Protein AF-K5WYI4-F1 (afdb_monomer_lite)

Radius of gyration: 34.01 Å; chains: 1; bounding box: 54×87×88 Å

Sequence (185 aa):
MKYIPSLDSGQKYSYLASRQGTRKPILPVHTPEERTLFHFFLHHEPLFTPCAGEPNWRAAVKVWNSKADREEFVYYKLVEHLKVYYTKWKGLSQIHDALSISADTRKPLVSIIHDPRRSINAPPVPSIPMRELVVTEGILPAESSIPLPPQNRLQELAKQQPKNSLENRERVANVDIVVALDGRR

Structure (mmCIF, N/CA/C/O backbone):
data_AF-K5WYI4-F1
#
_entry.id   AF-K5WYI4-F1
#
loop_
_atom_site.group_PDB
_atom_site.id
_atom_site.type_symbol
_atom_site.label_atom_id
_atom_site.label_alt_id
_atom_site.label_comp_id
_atom_site.label_asym_id
_atom_site.label_entity_id
_atom_site.label_seq_id
_atom_site.pdbx_PDB_ins_code
_atom_site.Cartn_x
_atom_site.Cartn_y
_atom_site.Cartn_z
_atom_site.occupancy
_atom_site.B_iso_or_equiv
_atom_site.auth_seq_id
_atom_site.auth_comp_id
_atom_site.auth_asym_id
_atom_site.auth_atom_id
_atom_site.pdbx_PDB_model_num
ATOM 1 N N . MET A 1 1 ? -13.937 -0.741 17.863 1.00 64.94 1 MET A N 1
ATOM 2 C CA . MET A 1 1 ? -13.854 0.002 19.141 1.00 64.94 1 MET A CA 1
ATOM 3 C C . MET A 1 1 ? -14.299 1.439 18.913 1.00 64.94 1 MET A C 1
ATOM 5 O O . MET A 1 1 ? -14.038 1.952 17.828 1.00 64.94 1 MET A O 1
ATOM 9 N N . LYS A 1 2 ? -14.988 2.054 19.882 1.00 83.25 2 LYS A N 1
ATOM 10 C CA . LYS A 1 2 ? -15.502 3.431 19.782 1.00 83.25 2 LYS A CA 1
ATOM 11 C C . LYS A 1 2 ? -14.434 4.447 20.196 1.00 83.25 2 LYS A C 1
ATOM 13 O O . LYS A 1 2 ? -13.589 4.112 21.017 1.00 83.25 2 LYS A O 1
ATOM 18 N N . TYR A 1 3 ? -14.500 5.650 19.631 1.00 86.44 3 TYR A N 1
ATOM 19 C CA . TYR A 1 3 ? -13.663 6.784 20.033 1.00 86.44 3 TYR A CA 1
ATOM 20 C C . TYR A 1 3 ? -14.030 7.259 21.445 1.00 86.44 3 TYR A C 1
ATOM 22 O O . TYR A 1 3 ? -15.208 7.496 21.726 1.00 86.44 3 TYR A O 1
ATOM 30 N N . ILE A 1 4 ? -13.036 7.421 22.316 1.00 88.44 4 ILE A N 1
ATOM 31 C CA . ILE A 1 4 ? -13.197 7.942 23.676 1.00 88.44 4 ILE A CA 1
ATOM 32 C C . ILE A 1 4 ? -12.407 9.255 23.782 1.00 88.44 4 ILE A C 1
ATOM 34 O O . ILE A 1 4 ? -11.180 9.214 23.861 1.00 88.44 4 ILE A O 1
ATOM 38 N N . PRO A 1 5 ? -13.065 10.431 23.835 1.00 84.44 5 PRO A N 1
ATOM 39 C CA . PRO A 1 5 ? -12.379 11.726 23.803 1.00 84.44 5 PRO A CA 1
ATOM 40 C C . PRO A 1 5 ? -11.290 11.919 24.869 1.00 84.44 5 PRO A C 1
ATOM 42 O O . PRO A 1 5 ? -10.290 12.579 24.602 1.00 84.44 5 PRO A O 1
ATOM 45 N N . SER A 1 6 ? -11.456 11.339 26.061 1.00 85.19 6 SER A N 1
ATOM 46 C CA . SER A 1 6 ? -10.486 11.458 27.157 1.00 85.19 6 SER A CA 1
ATOM 47 C C . SER A 1 6 ? -9.193 10.670 26.932 1.00 85.19 6 SER A C 1
ATOM 49 O O . SER A 1 6 ? -8.165 11.045 27.482 1.00 85.19 6 SER A O 1
ATOM 51 N N . LEU A 1 7 ? -9.233 9.601 26.133 1.00 83.69 7 LEU A N 1
ATOM 52 C CA . LEU A 1 7 ? -8.083 8.731 25.867 1.00 83.69 7 LEU A CA 1
ATOM 53 C C . LEU A 1 7 ? -7.497 8.965 24.469 1.00 83.69 7 LEU A C 1
ATOM 55 O O . LEU A 1 7 ? -6.289 8.881 24.277 1.00 83.69 7 LEU A O 1
ATOM 59 N N . ASP A 1 8 ? -8.353 9.292 23.502 1.00 84.62 8 ASP A N 1
ATOM 60 C CA . ASP A 1 8 ? -8.022 9.266 22.078 1.00 84.62 8 ASP A CA 1
ATOM 61 C C . ASP A 1 8 ? -7.807 10.668 21.468 1.00 84.62 8 ASP A C 1
ATOM 63 O O . ASP A 1 8 ? -7.484 10.780 20.284 1.00 84.62 8 ASP A O 1
ATOM 67 N N . SER A 1 9 ? -7.980 11.756 22.231 1.00 80.69 9 SER A N 1
ATOM 68 C CA . SER A 1 9 ? -7.854 13.136 21.716 1.00 80.69 9 SER A CA 1
ATOM 69 C C . SER A 1 9 ? -6.428 13.539 21.344 1.00 80.69 9 SER A C 1
ATOM 71 O O . SER A 1 9 ? -6.251 14.320 20.407 1.00 80.69 9 SER A O 1
ATOM 73 N N . GLY A 1 10 ? -5.425 12.978 22.024 1.00 83.75 10 GLY A N 1
ATOM 74 C CA . GLY A 1 10 ? -4.006 13.234 21.757 1.00 83.75 10 GLY A CA 1
ATOM 75 C C . GLY A 1 10 ? -3.450 12.509 20.529 1.00 83.75 10 GLY A C 1
ATOM 76 O O . GLY A 1 10 ? -2.330 12.793 20.109 1.00 83.75 10 GLY A O 1
ATOM 77 N N . GLN A 1 11 ? -4.202 11.578 19.931 1.00 86.62 11 GLN A N 1
ATOM 78 C CA . GLN A 1 11 ? -3.702 10.804 18.798 1.00 86.62 11 GLN A CA 1
ATOM 79 C C . GLN A 1 11 ? -3.650 11.639 17.511 1.00 86.62 11 GLN A C 1
ATOM 81 O O . GLN A 1 11 ? -4.487 12.512 17.249 1.00 86.62 11 GLN A O 1
ATOM 86 N N . LYS A 1 12 ? -2.712 11.291 16.628 1.00 88.19 12 LYS A N 1
ATOM 87 C CA . LYS A 1 12 ? -2.641 11.874 15.288 1.00 88.19 12 LYS A CA 1
ATOM 88 C C . LYS A 1 12 ? -3.925 11.561 14.508 1.00 88.19 12 LYS A C 1
ATOM 90 O O . LYS A 1 12 ? -4.336 10.407 14.402 1.00 88.19 12 LYS A O 1
ATOM 95 N N . TYR A 1 13 ? -4.539 12.608 13.956 1.00 91.88 13 TYR A N 1
ATOM 96 C CA . TYR A 1 13 ? -5.847 12.576 13.287 1.00 91.88 13 TYR A CA 1
ATOM 97 C C . TYR A 1 13 ? -7.047 12.229 14.197 1.00 91.88 13 TYR A C 1
ATOM 99 O O . TYR A 1 13 ? -8.041 11.674 13.720 1.00 91.88 13 TYR A O 1
ATOM 107 N N . SER A 1 14 ? -7.004 12.608 15.480 1.00 91.88 14 SER A N 1
ATOM 108 C CA . SER A 1 14 ? -8.125 12.458 16.428 1.00 91.88 14 SER A CA 1
ATOM 109 C C . SER A 1 14 ? -9.453 13.023 15.908 1.00 91.88 14 SER A C 1
ATOM 111 O O . SER A 1 14 ? -10.506 12.424 16.120 1.00 91.88 14 SER A O 1
ATOM 113 N N . TYR A 1 15 ? -9.416 14.120 15.142 1.00 92.75 15 TYR A N 1
ATOM 114 C CA . TYR A 1 15 ? -10.600 14.677 14.480 1.00 92.75 15 TYR A CA 1
ATOM 115 C C . TYR A 1 15 ? -11.298 13.664 13.557 1.00 92.75 15 TYR A C 1
ATOM 117 O O . TYR A 1 15 ? -12.518 13.507 13.618 1.00 92.75 15 TYR A O 1
ATOM 125 N N . LEU A 1 16 ? -10.534 12.952 12.720 1.00 94.38 16 LEU A N 1
ATOM 126 C CA . LEU A 1 16 ? -11.089 11.955 11.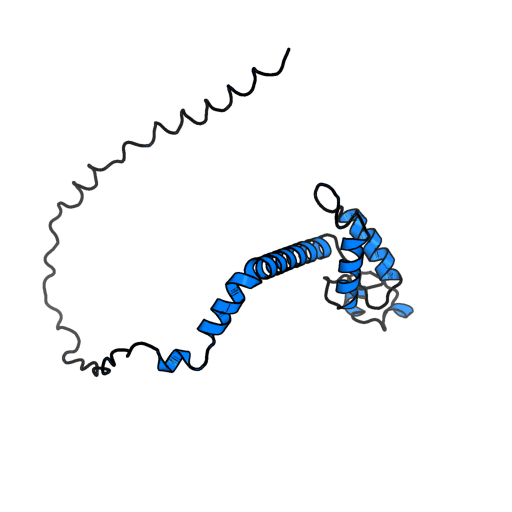800 1.00 94.38 16 LEU A CA 1
ATOM 127 C C . LEU A 1 16 ? -11.637 10.751 12.565 1.00 94.38 16 LEU A C 1
ATOM 129 O O . LEU A 1 16 ? -12.747 10.312 12.279 1.00 94.38 16 LEU A O 1
ATOM 133 N N . ALA A 1 17 ? -10.900 10.276 13.571 1.00 93.88 17 ALA A N 1
ATOM 134 C CA . ALA A 1 17 ? -11.321 9.175 14.434 1.00 93.88 17 ALA A CA 1
ATOM 135 C C . ALA A 1 17 ? -12.653 9.486 15.145 1.00 93.88 17 ALA A C 1
ATOM 137 O O . ALA A 1 17 ? -13.588 8.686 15.109 1.00 93.88 17 ALA A O 1
ATOM 138 N N . SER A 1 18 ? -12.775 10.701 15.691 1.00 93.38 18 SER A N 1
ATOM 139 C CA . SER A 1 18 ? -13.997 11.208 16.321 1.00 93.38 18 SER A CA 1
ATOM 140 C C . SER A 1 18 ? -15.178 11.240 15.347 1.00 93.38 18 SER A C 1
ATOM 142 O O . SER A 1 18 ? -16.247 10.711 15.649 1.00 93.38 18 SER A O 1
ATOM 144 N N . ARG A 1 19 ? -14.979 11.779 14.135 1.00 94.44 19 ARG A N 1
ATOM 145 C CA . ARG A 1 19 ? -16.020 11.827 13.092 1.00 94.44 19 ARG A CA 1
ATOM 146 C C . ARG A 1 19 ? -16.447 10.444 12.605 1.00 94.44 19 ARG A C 1
ATOM 148 O O . ARG A 1 19 ? -17.615 10.252 12.287 1.00 94.44 19 ARG A O 1
ATOM 155 N N . GLN A 1 20 ? -15.517 9.498 12.546 1.00 93.12 20 GLN A N 1
ATOM 156 C CA . GLN A 1 20 ? -15.769 8.118 12.130 1.00 93.12 20 GLN A CA 1
ATOM 157 C C . GLN A 1 20 ? -16.330 7.252 13.269 1.00 93.12 20 GLN A C 1
ATOM 159 O O . GLN A 1 20 ? -16.796 6.140 13.025 1.00 93.12 20 GLN A O 1
ATOM 164 N N . GLY A 1 21 ? -16.292 7.740 14.512 1.00 92.12 21 GLY A N 1
ATOM 165 C CA . GLY A 1 21 ? -16.714 6.987 15.691 1.00 92.12 21 GLY A CA 1
ATOM 166 C C . GLY A 1 21 ? -15.804 5.799 16.011 1.00 92.12 21 GLY A C 1
ATOM 167 O O . GLY A 1 21 ? -16.231 4.864 16.692 1.00 92.12 21 GLY A O 1
ATOM 168 N N . THR A 1 22 ? -14.558 5.809 15.536 1.00 93.06 22 THR A N 1
ATOM 169 C CA . THR A 1 22 ? -13.584 4.729 15.720 1.00 93.06 22 THR A CA 1
ATOM 170 C C . THR A 1 22 ? -12.448 5.164 16.635 1.00 93.06 22 THR A C 1
ATOM 172 O O . THR A 1 22 ? -12.043 6.318 16.619 1.00 93.06 22 THR A O 1
ATOM 175 N N . ARG A 1 23 ? -11.899 4.228 17.422 1.00 91.12 23 ARG A N 1
ATOM 176 C CA . ARG A 1 23 ? -10.755 4.502 18.314 1.00 91.12 23 ARG A CA 1
ATOM 177 C C . ARG A 1 23 ? -9.580 5.133 17.561 1.00 91.12 23 ARG A C 1
ATOM 179 O O . ARG A 1 23 ? -9.096 6.172 17.976 1.00 91.12 23 ARG A O 1
ATOM 186 N N . LYS A 1 24 ? -9.174 4.536 16.436 1.00 93.56 24 LYS A N 1
ATOM 187 C CA . LYS A 1 24 ? -8.188 5.083 15.493 1.00 93.56 24 LYS A CA 1
ATOM 188 C C . LYS A 1 24 ? -8.863 5.523 14.197 1.00 93.56 24 LYS A C 1
ATOM 190 O O . LYS A 1 24 ? -9.897 4.950 13.841 1.00 93.56 24 LYS A O 1
ATOM 195 N N . PRO A 1 25 ? -8.301 6.494 13.463 1.00 94.69 25 PRO A N 1
ATOM 196 C CA . PRO A 1 25 ? -8.846 6.895 12.175 1.00 94.69 25 PRO A CA 1
ATOM 197 C C . PRO A 1 25 ? -8.718 5.754 11.152 1.00 94.69 25 PRO A C 1
ATOM 199 O O . PRO A 1 25 ? -7.777 4.957 11.176 1.00 94.69 25 PRO A O 1
ATOM 202 N N . ILE A 1 26 ? -9.669 5.695 10.228 1.00 95.50 26 ILE A N 1
ATOM 203 C CA . ILE A 1 26 ? -9.652 4.821 9.060 1.00 95.50 26 ILE A CA 1
ATOM 204 C C . ILE A 1 26 ? -9.024 5.604 7.910 1.00 95.50 26 ILE A C 1
ATOM 206 O O . ILE A 1 26 ? -9.600 6.586 7.439 1.00 95.50 26 ILE A O 1
ATOM 210 N N . LEU A 1 27 ? -7.852 5.169 7.451 1.00 94.94 27 LEU A N 1
ATOM 211 C CA . LEU A 1 27 ? -7.062 5.863 6.427 1.00 94.94 27 LEU A CA 1
ATOM 212 C C . LEU A 1 27 ? -6.548 4.873 5.375 1.00 94.94 27 LEU A C 1
ATOM 214 O O . LEU A 1 27 ? -6.358 3.702 5.701 1.00 94.94 27 LEU A O 1
ATOM 218 N N . PRO A 1 28 ? -6.276 5.289 4.128 1.00 95.25 28 PRO A N 1
ATOM 219 C CA . PRO A 1 28 ? -5.520 4.473 3.174 1.00 95.25 28 PRO A CA 1
ATOM 220 C C . PRO A 1 28 ? -4.118 4.116 3.702 1.00 95.25 28 PRO A C 1
ATOM 222 O O . PRO A 1 28 ? -3.650 4.700 4.682 1.00 95.25 28 PRO A O 1
ATOM 225 N N . VAL A 1 29 ? -3.439 3.137 3.098 1.00 92.06 29 VAL A N 1
ATOM 226 C CA . VAL A 1 29 ? -2.039 2.811 3.448 1.00 92.06 29 VAL A CA 1
ATOM 227 C C . VAL A 1 29 ? -1.151 3.996 3.071 1.00 92.06 29 VAL A C 1
ATOM 229 O O . VAL A 1 29 ? -1.024 4.322 1.889 1.00 92.06 29 VAL A O 1
ATOM 232 N N . HIS A 1 30 ? -0.562 4.664 4.061 1.00 90.25 30 HIS A N 1
ATOM 233 C CA . HIS A 1 30 ? 0.175 5.911 3.836 1.00 90.25 30 HIS A CA 1
ATOM 234 C C . HIS A 1 30 ? 1.445 6.052 4.675 1.00 90.25 30 HIS A C 1
ATOM 236 O O . HIS A 1 30 ? 2.353 6.757 4.230 1.00 90.25 30 HIS A O 1
ATOM 242 N N . THR A 1 31 ? 1.553 5.376 5.821 1.00 94.00 31 THR A N 1
ATOM 243 C CA . THR A 1 31 ? 2.756 5.438 6.667 1.00 94.00 31 THR A CA 1
ATOM 244 C C . THR A 1 31 ? 3.789 4.384 6.258 1.00 94.00 31 THR A C 1
ATOM 246 O O . THR A 1 31 ? 3.422 3.362 5.670 1.00 94.00 31 THR A O 1
ATOM 249 N N . PRO A 1 32 ? 5.093 4.611 6.500 1.00 94.12 32 PRO A N 1
ATOM 250 C CA . PRO A 1 32 ? 6.115 3.608 6.211 1.00 94.12 32 PRO A CA 1
ATOM 251 C C . PRO A 1 32 ? 5.927 2.332 7.043 1.00 94.12 32 PRO A C 1
ATOM 253 O O . PRO A 1 32 ? 6.119 1.242 6.511 1.00 94.12 32 PRO A O 1
ATOM 256 N N . GLU A 1 33 ? 5.466 2.439 8.288 1.00 94.56 33 GLU A N 1
ATOM 257 C CA . GLU A 1 33 ? 5.184 1.299 9.167 1.00 94.56 33 GLU A CA 1
ATOM 258 C C . GLU A 1 33 ? 4.077 0.416 8.585 1.00 94.56 33 GLU A C 1
ATOM 260 O O . GLU A 1 33 ? 4.213 -0.804 8.534 1.00 94.56 33 GLU A O 1
ATOM 265 N N . GLU A 1 34 ? 3.017 1.024 8.046 1.00 96.06 34 GLU A N 1
ATOM 266 C CA . GLU A 1 34 ? 1.948 0.294 7.363 1.00 96.06 34 GLU A CA 1
ATOM 267 C C . GLU A 1 34 ? 2.447 -0.414 6.104 1.00 96.06 34 GLU A C 1
ATOM 269 O O . GLU A 1 34 ? 2.024 -1.533 5.823 1.00 96.06 34 GLU A O 1
ATOM 274 N N . ARG A 1 35 ? 3.350 0.208 5.335 1.00 94.88 35 ARG A N 1
ATOM 275 C CA . ARG A 1 35 ? 3.940 -0.441 4.154 1.00 94.88 35 ARG A CA 1
ATOM 276 C C . ARG A 1 35 ? 4.742 -1.666 4.573 1.00 94.88 35 ARG A C 1
ATOM 278 O O . ARG A 1 35 ? 4.550 -2.733 3.997 1.00 94.88 35 ARG A O 1
ATOM 285 N N . THR A 1 36 ? 5.578 -1.539 5.600 1.00 94.81 36 THR A N 1
ATOM 286 C CA . THR A 1 36 ? 6.354 -2.656 6.154 1.00 94.81 36 THR A CA 1
ATOM 287 C C . THR A 1 36 ? 5.444 -3.773 6.660 1.00 94.81 36 THR A C 1
ATOM 289 O O . THR A 1 36 ? 5.672 -4.936 6.335 1.00 94.81 36 THR A O 1
ATOM 292 N N . LEU A 1 37 ? 4.370 -3.436 7.379 1.00 94.81 37 LEU A N 1
ATOM 293 C CA . LEU A 1 37 ? 3.382 -4.409 7.845 1.00 94.81 37 LEU A CA 1
ATOM 294 C C . LEU A 1 37 ? 2.671 -5.106 6.676 1.00 94.81 37 LEU A C 1
ATOM 296 O O . LEU A 1 37 ? 2.464 -6.317 6.706 1.00 94.81 37 LEU A O 1
ATOM 300 N N . PHE A 1 38 ? 2.328 -4.366 5.623 1.00 94.69 38 PHE A N 1
ATOM 301 C CA . PHE A 1 38 ? 1.731 -4.939 4.421 1.00 94.69 38 PHE A CA 1
ATOM 302 C C . PHE A 1 38 ? 2.676 -5.926 3.731 1.00 94.69 38 PHE A C 1
ATOM 304 O O . PHE A 1 38 ? 2.261 -7.032 3.394 1.00 94.69 38 PHE A O 1
ATOM 311 N N . HIS A 1 39 ? 3.953 -5.567 3.577 1.00 93.19 39 HIS A N 1
ATOM 312 C CA . HIS A 1 39 ? 4.972 -6.479 3.055 1.00 93.19 39 HIS A CA 1
ATOM 313 C C . HIS A 1 39 ? 5.123 -7.722 3.933 1.00 93.19 39 HIS A C 1
ATOM 315 O O . HIS A 1 39 ? 5.145 -8.836 3.415 1.00 93.19 39 HIS A O 1
ATOM 321 N N . PHE A 1 40 ? 5.156 -7.553 5.255 1.00 93.69 40 PHE A N 1
ATOM 322 C CA . PHE A 1 40 ? 5.190 -8.673 6.190 1.00 93.69 40 PHE A CA 1
ATOM 323 C C . PHE A 1 40 ? 4.012 -9.629 5.959 1.00 93.69 40 PHE A C 1
ATOM 325 O O . PHE A 1 40 ? 4.223 -10.834 5.817 1.00 93.69 40 PHE A O 1
ATOM 332 N N . PHE A 1 41 ? 2.792 -9.103 5.836 1.00 93.06 41 PHE A N 1
ATOM 333 C CA . PHE A 1 41 ? 1.609 -9.917 5.575 1.00 93.06 41 PHE A CA 1
ATOM 334 C C . PHE A 1 41 ? 1.634 -10.618 4.218 1.00 93.06 41 PHE A C 1
ATOM 336 O O . PHE A 1 41 ? 1.227 -11.770 4.141 1.00 93.06 41 PHE A O 1
ATOM 343 N N . LEU A 1 42 ? 2.155 -9.992 3.164 1.00 90.88 42 LEU A N 1
ATOM 344 C CA . LEU A 1 42 ? 2.267 -10.652 1.860 1.00 90.88 42 LEU A CA 1
ATOM 345 C C . LEU A 1 42 ? 3.134 -11.918 1.897 1.00 90.88 42 LEU A C 1
ATOM 347 O O . LEU A 1 42 ? 2.859 -12.853 1.146 1.00 90.88 42 LEU A O 1
ATOM 351 N N . HIS A 1 43 ? 4.161 -11.946 2.751 1.00 88.38 43 HIS A N 1
ATOM 352 C CA . HIS A 1 43 ? 5.081 -13.079 2.875 1.00 88.38 43 HIS A CA 1
ATOM 353 C C . HIS A 1 43 ? 4.636 -14.136 3.894 1.00 88.38 43 HIS A C 1
ATOM 355 O O . HIS A 1 43 ? 4.973 -15.304 3.727 1.00 88.38 43 HIS A O 1
ATOM 361 N N . HIS A 1 44 ? 3.909 -13.740 4.943 1.00 88.62 44 HIS A N 1
ATOM 362 C CA . HIS A 1 44 ? 3.612 -14.619 6.083 1.00 88.62 44 HIS A CA 1
ATOM 363 C C . HIS A 1 44 ? 2.137 -15.014 6.190 1.00 88.62 44 HIS A C 1
ATOM 365 O O . HIS A 1 44 ? 1.831 -16.028 6.811 1.00 88.62 44 HIS A O 1
ATOM 371 N N . GLU A 1 45 ? 1.220 -14.236 5.610 1.00 87.75 45 GLU A N 1
ATOM 372 C CA . GLU A 1 45 ? -0.216 -14.481 5.714 1.00 87.75 45 GLU A CA 1
ATOM 373 C C . GLU A 1 45 ? -0.801 -14.982 4.384 1.00 87.75 45 GLU A C 1
ATOM 375 O O . GLU A 1 45 ? -0.882 -14.222 3.410 1.00 87.75 45 GLU A O 1
ATOM 380 N N . PRO A 1 46 ? -1.329 -16.221 4.335 1.00 85.69 46 PRO A N 1
ATOM 381 C CA . PRO A 1 46 ? -1.955 -16.760 3.126 1.00 85.69 46 PRO A CA 1
ATOM 382 C C . PRO A 1 46 ? -3.235 -16.001 2.745 1.00 85.69 46 PRO A C 1
ATOM 384 O O . PRO A 1 46 ? -3.726 -16.123 1.626 1.00 85.69 46 PRO A O 1
ATOM 387 N N . LEU A 1 47 ? -3.781 -15.189 3.658 1.00 86.44 47 LEU A N 1
ATOM 388 C CA . LEU A 1 47 ? -4.934 -14.327 3.401 1.00 86.44 47 LEU A CA 1
ATOM 389 C C . LEU A 1 47 ? -4.635 -13.222 2.383 1.00 86.44 47 LEU A C 1
ATOM 391 O O . LEU A 1 47 ? -5.554 -12.797 1.683 1.00 86.44 47 LEU A O 1
ATOM 395 N N . PHE A 1 48 ? -3.384 -12.753 2.329 1.00 84.19 48 PHE A N 1
ATOM 396 C CA . PHE A 1 48 ? -2.924 -11.696 1.426 1.00 84.19 48 PHE A CA 1
ATOM 397 C C . PHE A 1 48 ? -2.346 -12.256 0.122 1.00 84.19 48 PHE A C 1
ATOM 399 O O . PHE A 1 48 ? -2.424 -11.587 -0.908 1.00 84.19 48 PHE A O 1
ATOM 406 N N . THR A 1 49 ? -1.830 -13.487 0.158 1.00 82.62 49 THR A N 1
ATOM 407 C CA . THR A 1 49 ? -1.260 -14.178 -1.006 1.00 82.62 49 THR A CA 1
ATOM 408 C C . THR A 1 49 ? -1.729 -15.638 -1.030 1.00 82.62 49 THR A C 1
ATOM 410 O O . THR A 1 49 ? -0.978 -16.538 -0.650 1.00 82.62 49 THR A O 1
ATOM 413 N N . PRO A 1 50 ? -2.984 -15.913 -1.428 1.00 80.94 50 PRO A N 1
ATOM 414 C CA . PRO A 1 50 ? -3.456 -17.285 -1.534 1.00 80.94 50 PRO A CA 1
ATOM 415 C C . PRO A 1 50 ? -2.742 -18.003 -2.683 1.00 80.94 50 PRO A C 1
ATOM 417 O O . PRO A 1 50 ? -2.446 -17.409 -3.719 1.00 80.94 50 PRO A O 1
ATOM 420 N N . CYS A 1 51 ? -2.501 -19.305 -2.508 1.00 72.94 51 CYS A N 1
ATOM 421 C CA . CYS A 1 51 ? -1.835 -20.143 -3.512 1.00 72.94 51 CYS A CA 1
ATOM 422 C C . CYS A 1 51 ? -2.641 -20.231 -4.827 1.00 72.94 51 CYS A C 1
ATOM 424 O O . CYS A 1 51 ? -2.075 -20.396 -5.903 1.00 72.94 51 CYS A O 1
ATOM 426 N N . ALA A 1 52 ? -3.966 -20.063 -4.749 1.00 71.12 52 ALA A N 1
ATOM 427 C CA . ALA A 1 52 ? -4.851 -19.938 -5.899 1.00 71.12 52 ALA A CA 1
ATOM 428 C C . ALA A 1 52 ? -5.951 -18.899 -5.623 1.00 71.12 52 ALA A C 1
ATOM 430 O O . ALA A 1 52 ? -6.579 -18.922 -4.564 1.00 71.12 52 ALA A O 1
ATOM 431 N N . GLY A 1 53 ? -6.211 -18.018 -6.594 1.00 78.94 53 GLY A N 1
ATOM 432 C CA . GLY A 1 53 ? -7.323 -17.061 -6.562 1.00 78.94 53 GLY A CA 1
ATOM 433 C C . GLY A 1 53 ? -6.994 -15.676 -5.992 1.00 78.94 53 GLY A C 1
ATOM 434 O O . GLY A 1 53 ? -5.838 -15.261 -5.919 1.00 78.94 53 GLY A O 1
ATOM 435 N N . GLU A 1 54 ? -8.044 -14.926 -5.643 1.00 81.69 54 GLU A N 1
ATOM 436 C CA . GLU A 1 54 ? -7.922 -13.588 -5.056 1.00 81.69 54 GLU A CA 1
ATOM 437 C C . GLU A 1 54 ? -7.736 -13.636 -3.530 1.00 81.69 54 GLU A C 1
ATOM 439 O O . GLU A 1 54 ? -8.335 -14.489 -2.867 1.00 81.69 54 GLU A O 1
ATOM 444 N N . PRO A 1 55 ? -6.980 -12.688 -2.941 1.00 87.38 55 PRO A N 1
ATOM 445 C CA . PRO A 1 55 ? -6.828 -12.588 -1.492 1.00 87.38 55 PRO A CA 1
ATOM 446 C C . PRO A 1 55 ? -8.167 -12.428 -0.762 1.00 87.38 55 PRO A C 1
ATOM 448 O O . PRO A 1 55 ? -9.068 -11.709 -1.209 1.00 87.38 55 PRO A O 1
ATOM 451 N N . ASN A 1 56 ? -8.298 -13.050 0.413 1.00 91.38 56 ASN A N 1
ATOM 452 C CA . ASN A 1 56 ? -9.498 -12.910 1.234 1.00 91.38 56 ASN A CA 1
ATOM 453 C C . ASN A 1 56 ? -9.456 -11.589 2.009 1.00 91.38 56 ASN A C 1
ATOM 455 O O . ASN A 1 56 ? -9.133 -11.532 3.198 1.00 91.38 56 ASN A O 1
ATOM 459 N N . TRP A 1 57 ? -9.835 -10.511 1.326 1.00 92.44 57 TRP A N 1
ATOM 460 C CA . TRP A 1 57 ? -9.751 -9.157 1.863 1.00 92.44 57 TRP A CA 1
ATOM 461 C C . TRP A 1 57 ? -10.575 -8.939 3.132 1.00 92.44 57 TRP A C 1
ATOM 463 O O . TRP A 1 57 ? -10.165 -8.187 4.013 1.00 92.44 57 TRP A O 1
ATOM 473 N N . ARG A 1 58 ? -11.731 -9.601 3.262 1.00 93.19 58 ARG A N 1
ATOM 474 C CA . ARG A 1 58 ? -12.588 -9.456 4.449 1.00 93.19 58 ARG A CA 1
ATOM 475 C C . ARG A 1 58 ? -11.911 -10.017 5.698 1.00 93.19 58 ARG A C 1
ATOM 477 O O . ARG A 1 58 ? -12.011 -9.411 6.762 1.00 93.19 58 ARG A O 1
ATOM 484 N N . ALA A 1 59 ? -11.234 -11.157 5.577 1.00 93.00 59 ALA A N 1
ATOM 485 C CA . ALA A 1 59 ? -10.458 -11.738 6.668 1.00 93.00 59 ALA A CA 1
ATOM 486 C C . ALA A 1 59 ? -9.168 -10.942 6.922 1.00 93.00 59 ALA A C 1
ATOM 488 O O . ALA A 1 59 ? -8.869 -10.613 8.068 1.00 93.00 59 ALA A O 1
ATOM 489 N N . ALA A 1 60 ? -8.469 -10.545 5.856 1.00 93.56 60 ALA A N 1
ATOM 490 C CA . ALA A 1 60 ? -7.243 -9.754 5.919 1.00 93.56 60 ALA A CA 1
ATOM 491 C C . ALA A 1 60 ? -7.428 -8.432 6.685 1.00 93.56 60 ALA A C 1
ATOM 493 O O . ALA A 1 60 ? -6.617 -8.094 7.544 1.00 93.56 60 ALA A O 1
ATOM 494 N N . VAL A 1 61 ? -8.533 -7.715 6.451 1.00 95.00 61 VAL A N 1
ATOM 495 C CA . VAL A 1 61 ? -8.850 -6.474 7.180 1.00 95.00 61 VAL A CA 1
ATOM 496 C C . VAL A 1 61 ? -9.047 -6.717 8.676 1.00 95.00 61 VAL A C 1
ATOM 498 O O . VAL A 1 61 ? -8.648 -5.878 9.481 1.00 95.00 61 VAL A O 1
ATOM 501 N N . LYS A 1 62 ? -9.632 -7.851 9.079 1.00 94.75 62 LYS A N 1
ATOM 502 C CA . LYS A 1 62 ? -9.783 -8.177 10.506 1.00 94.75 62 LYS A CA 1
ATOM 503 C C . LYS A 1 62 ? -8.418 -8.354 11.162 1.00 94.75 62 LYS A C 1
ATOM 505 O O . LYS A 1 62 ? -8.166 -7.725 12.184 1.00 94.75 62 LYS A O 1
ATOM 510 N N . VAL A 1 63 ? -7.535 -9.136 10.537 1.00 94.62 63 VAL A N 1
ATOM 511 C CA . VAL A 1 63 ? -6.162 -9.362 11.020 1.00 94.62 63 VAL A CA 1
ATOM 512 C C . VAL A 1 63 ? -5.384 -8.049 11.080 1.00 94.62 63 VAL A C 1
ATOM 514 O O . VAL A 1 63 ? -4.769 -7.739 12.100 1.00 94.62 63 VAL A O 1
ATOM 517 N N . TRP A 1 64 ? -5.486 -7.231 10.030 1.00 95.38 64 TRP A N 1
ATOM 518 C CA . TRP A 1 64 ? -4.880 -5.906 9.993 1.00 95.38 64 TRP A CA 1
ATOM 519 C C . TRP A 1 64 ? -5.362 -5.032 11.150 1.00 95.38 64 TRP A C 1
ATOM 521 O O . TRP A 1 64 ? -4.556 -4.495 11.904 1.00 95.38 64 TRP A O 1
ATOM 531 N N . ASN A 1 65 ? -6.678 -4.888 11.313 1.00 94.94 65 ASN A N 1
ATOM 532 C CA . ASN A 1 65 ? -7.243 -4.002 12.327 1.00 94.94 65 ASN A CA 1
ATOM 533 C C . ASN A 1 65 ? -6.931 -4.499 13.749 1.00 94.94 65 ASN A C 1
ATOM 535 O O . ASN A 1 65 ? -6.707 -3.679 14.635 1.00 94.94 65 ASN A O 1
ATOM 539 N N . SER A 1 66 ? -6.804 -5.815 13.957 1.00 94.44 66 SER A N 1
ATOM 540 C CA . SER A 1 66 ? -6.308 -6.382 15.218 1.00 94.44 66 SER A CA 1
ATOM 541 C C . SER A 1 66 ? -4.843 -6.037 15.512 1.00 94.44 66 SER A C 1
ATOM 543 O O . SER A 1 66 ? -4.487 -5.859 16.677 1.00 94.44 66 SER A O 1
ATOM 545 N N . LYS A 1 67 ? -3.984 -5.920 14.490 1.00 93.81 67 LYS A N 1
ATOM 546 C CA . LYS A 1 67 ? -2.609 -5.408 14.647 1.00 93.81 67 LYS A CA 1
ATOM 547 C C . LYS A 1 67 ? -2.587 -3.898 14.879 1.00 93.81 67 LYS A C 1
ATOM 549 O O . LYS A 1 67 ? -1.904 -3.436 15.789 1.00 93.81 67 LYS A O 1
ATOM 554 N N . ALA A 1 68 ? -3.407 -3.150 14.143 1.00 94.00 68 ALA A N 1
ATOM 555 C CA . ALA A 1 68 ? -3.557 -1.704 14.295 1.00 94.00 68 ALA A CA 1
ATOM 556 C C . ALA A 1 68 ? -3.986 -1.293 15.715 1.00 94.00 68 ALA A C 1
ATOM 558 O O . ALA A 1 68 ? -3.625 -0.219 16.187 1.00 94.00 68 ALA A O 1
ATOM 559 N N . ASP A 1 69 ? -4.721 -2.147 16.433 1.00 92.06 69 ASP A N 1
ATOM 560 C CA . ASP A 1 69 ? -5.079 -1.898 17.833 1.00 92.06 69 ASP A CA 1
ATOM 561 C C . ASP A 1 69 ? -3.879 -1.866 18.790 1.00 92.06 69 ASP A C 1
ATOM 563 O O . ASP A 1 69 ? -3.968 -1.212 19.837 1.00 92.06 69 ASP A O 1
ATOM 567 N N . ARG A 1 70 ? -2.792 -2.567 18.439 1.00 92.00 70 ARG A N 1
ATOM 568 C CA . ARG A 1 70 ? -1.582 -2.753 19.255 1.00 92.00 70 ARG A CA 1
ATOM 569 C C . ARG A 1 70 ? -0.434 -1.837 18.832 1.00 92.00 70 ARG A C 1
ATOM 571 O O . ARG A 1 70 ? 0.356 -1.442 19.676 1.00 92.00 70 ARG A O 1
ATOM 578 N N . GLU A 1 71 ? -0.344 -1.505 17.547 1.00 92.44 71 GLU A N 1
ATOM 579 C CA . GLU A 1 71 ? 0.767 -0.734 16.974 1.00 92.44 71 GLU A CA 1
ATOM 580 C C . GLU A 1 71 ? 0.385 0.735 16.777 1.00 92.44 71 GLU A C 1
ATOM 582 O O . GLU A 1 71 ? -0.611 1.031 16.126 1.00 92.44 71 GLU A O 1
ATOM 587 N N . GLU A 1 72 ? 1.158 1.675 17.326 1.00 87.50 72 GLU A N 1
ATOM 588 C CA . GLU A 1 72 ? 0.820 3.108 17.362 1.00 87.50 72 GLU A CA 1
ATOM 589 C C . GLU A 1 72 ? 0.672 3.743 15.967 1.00 87.50 72 GLU A C 1
ATOM 591 O O . GLU A 1 72 ? -0.343 4.386 15.697 1.00 87.50 72 GLU A O 1
ATOM 596 N N . PHE A 1 73 ? 1.614 3.477 15.057 1.00 91.31 73 PHE A N 1
ATOM 597 C CA . PHE A 1 73 ? 1.696 4.086 13.717 1.00 91.31 73 PHE A CA 1
ATOM 598 C C . PHE A 1 73 ? 0.922 3.343 12.619 1.00 91.31 73 PHE A C 1
ATOM 600 O O . PHE A 1 73 ? 1.073 3.638 11.430 1.00 91.31 73 PHE A O 1
ATOM 607 N N . VAL A 1 74 ? 0.082 2.386 13.017 1.00 94.62 74 VAL A N 1
ATOM 608 C CA . VAL A 1 74 ? -0.784 1.629 12.116 1.00 94.62 74 VAL A CA 1
ATOM 609 C C . VAL A 1 74 ? -2.231 2.022 12.366 1.00 94.62 74 VAL A C 1
ATOM 611 O O . VAL A 1 74 ? -2.755 1.924 13.481 1.00 94.62 74 VAL A O 1
ATOM 614 N N . TYR A 1 75 ? -2.889 2.463 11.298 1.00 95.38 75 TYR A N 1
ATOM 615 C CA . TYR A 1 75 ? -4.278 2.893 11.321 1.00 95.38 75 TYR A CA 1
ATOM 616 C C . TYR A 1 75 ? -5.215 1.810 10.792 1.00 95.38 75 TYR A C 1
ATOM 618 O O . TYR A 1 75 ? -4.801 0.865 10.108 1.00 95.38 75 TYR A O 1
ATOM 626 N N . TYR A 1 76 ? -6.506 1.966 11.083 1.00 96.12 76 TYR A N 1
ATOM 627 C CA . TYR A 1 76 ? -7.515 1.040 10.591 1.00 96.12 76 TYR A CA 1
ATOM 628 C C . TYR A 1 76 ? -7.657 1.131 9.072 1.00 96.12 76 TYR A C 1
ATOM 630 O O . TYR A 1 76 ? -7.532 2.205 8.470 1.00 96.12 76 TYR A O 1
ATOM 638 N N . LYS A 1 77 ? -7.944 -0.015 8.453 1.00 95.94 77 LYS A N 1
ATOM 639 C CA . LYS A 1 77 ? -8.136 -0.149 7.007 1.00 95.94 77 LYS A CA 1
ATOM 640 C C . LYS A 1 77 ? -9.515 -0.695 6.687 1.00 95.94 77 LYS A C 1
ATOM 642 O O . LYS A 1 77 ? -10.111 -1.448 7.457 1.00 95.94 77 LYS A O 1
ATOM 647 N N . LEU A 1 78 ? -9.980 -0.306 5.507 1.00 96.38 78 LEU A N 1
ATOM 648 C CA . LEU A 1 78 ? -11.106 -0.924 4.824 1.00 96.38 78 LEU A CA 1
ATOM 649 C C . LEU A 1 78 ? -10.597 -1.905 3.771 1.00 96.38 78 LEU A C 1
ATOM 651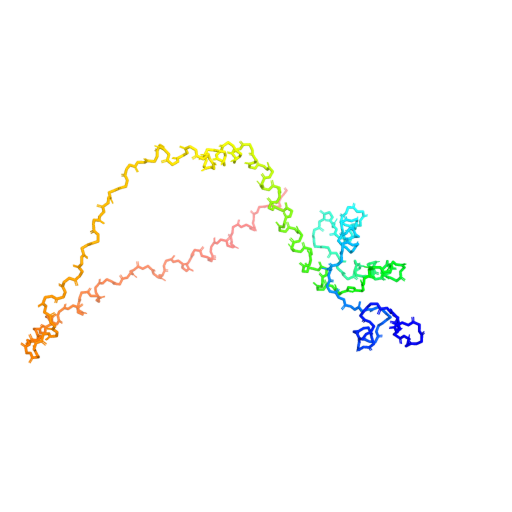 O O . LEU A 1 78 ? -9.422 -1.888 3.390 1.00 96.38 78 LEU A O 1
ATOM 655 N N . VAL A 1 79 ? -11.511 -2.738 3.279 1.00 95.75 79 VAL A N 1
ATOM 656 C CA . VAL A 1 79 ? -11.233 -3.711 2.216 1.00 95.75 79 VAL A CA 1
ATOM 657 C C . VAL A 1 79 ? -10.745 -2.992 0.963 1.00 95.75 79 VAL A C 1
ATOM 659 O O . VAL A 1 79 ? -9.759 -3.395 0.353 1.00 95.75 79 VAL A O 1
ATOM 662 N N . GLU A 1 80 ? -11.392 -1.888 0.620 1.00 96.12 80 GLU A N 1
ATOM 663 C CA . GLU A 1 80 ? -11.107 -1.055 -0.540 1.00 96.12 80 GLU A CA 1
ATOM 664 C C . GLU A 1 80 ? -9.698 -0.465 -0.448 1.00 96.12 80 GLU A C 1
ATOM 666 O O . GLU A 1 80 ? -8.959 -0.477 -1.429 1.00 96.12 80 GLU A O 1
ATOM 671 N N . HIS A 1 81 ? -9.283 -0.026 0.745 1.00 95.75 81 HIS A N 1
ATOM 672 C CA . HIS A 1 81 ? -7.940 0.514 0.962 1.00 95.75 81 HIS A CA 1
ATOM 673 C C . HIS A 1 81 ? -6.860 -0.538 0.700 1.00 95.75 81 HIS A C 1
ATOM 675 O O . HIS A 1 81 ? -5.875 -0.245 0.021 1.00 95.75 81 HIS A O 1
ATOM 681 N N . LEU A 1 82 ? -7.045 -1.760 1.214 1.00 94.88 82 LEU A N 1
ATOM 682 C CA . LEU A 1 82 ? -6.090 -2.847 0.996 1.00 94.88 82 LEU A CA 1
ATOM 683 C C . LEU A 1 82 ? -6.074 -3.300 -0.466 1.00 94.88 82 LEU A C 1
ATOM 685 O O . LEU A 1 82 ? -4.995 -3.495 -1.015 1.00 94.88 82 LEU A O 1
ATOM 689 N N . LYS A 1 83 ? -7.238 -3.387 -1.121 1.00 94.31 83 LYS A N 1
ATOM 690 C CA . LYS A 1 83 ? -7.342 -3.723 -2.550 1.00 94.31 83 LYS A CA 1
ATOM 691 C C . LYS A 1 83 ? -6.606 -2.720 -3.434 1.00 94.31 83 LYS A C 1
ATOM 693 O O . LYS A 1 83 ? -5.795 -3.122 -4.261 1.00 94.31 83 LYS A O 1
ATOM 698 N N . VAL A 1 84 ? -6.864 -1.425 -3.245 1.00 95.19 84 VAL A N 1
ATOM 699 C CA . VAL A 1 84 ? -6.223 -0.352 -4.025 1.00 95.19 84 VAL A CA 1
ATOM 700 C C . VAL A 1 84 ? -4.713 -0.340 -3.799 1.00 95.19 84 VAL A C 1
ATOM 702 O O . VAL A 1 84 ? -3.939 -0.149 -4.735 1.00 95.19 84 VAL A O 1
ATOM 705 N N . TYR A 1 85 ? -4.268 -0.560 -2.561 1.00 95.00 85 TYR A N 1
ATOM 706 C CA . TYR A 1 85 ? -2.840 -0.624 -2.283 1.00 95.00 85 TYR A CA 1
ATOM 707 C C . TYR A 1 85 ? -2.191 -1.878 -2.885 1.00 95.00 85 TYR A C 1
ATOM 709 O O . TYR A 1 85 ? -1.111 -1.784 -3.463 1.00 95.00 85 TYR A O 1
ATOM 717 N N . TYR A 1 86 ? -2.865 -3.027 -2.824 1.00 93.62 86 TYR A N 1
ATOM 718 C CA . TYR A 1 86 ? -2.388 -4.276 -3.411 1.00 93.62 86 TYR A CA 1
ATOM 719 C C . TYR A 1 86 ? -2.228 -4.188 -4.927 1.00 93.62 86 TYR A C 1
ATOM 721 O O . TYR A 1 86 ? -1.194 -4.600 -5.446 1.00 93.62 86 TYR A O 1
ATOM 729 N N . THR A 1 87 ? -3.202 -3.629 -5.65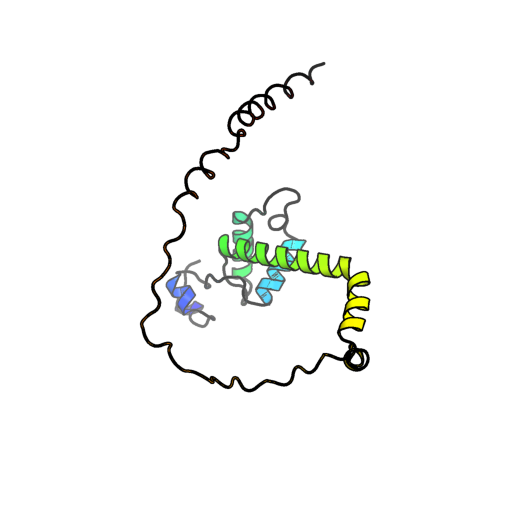0 1.00 92.88 87 THR A N 1
ATOM 730 C CA . THR A 1 87 ? -3.094 -3.467 -7.110 1.00 92.88 87 THR A CA 1
ATOM 731 C C . THR A 1 87 ? -1.931 -2.555 -7.481 1.00 92.88 87 THR A C 1
ATOM 733 O O . THR A 1 87 ? -1.157 -2.884 -8.381 1.00 92.88 87 THR A O 1
ATOM 736 N N . LYS A 1 88 ? -1.748 -1.455 -6.740 1.00 93.75 88 LYS A N 1
ATOM 737 C CA . LYS A 1 88 ? -0.592 -0.568 -6.897 1.00 93.75 88 LYS A CA 1
ATOM 738 C C . LYS A 1 88 ? 0.723 -1.304 -6.642 1.00 93.75 88 LYS A C 1
ATOM 740 O O . LYS A 1 88 ? 1.633 -1.210 -7.460 1.00 93.75 88 LYS A O 1
ATOM 745 N N . TRP A 1 89 ? 0.828 -2.021 -5.524 1.00 92.81 89 TRP A N 1
ATOM 746 C CA . TRP A 1 89 ? 2.017 -2.799 -5.175 1.00 92.81 89 TRP A CA 1
ATOM 747 C C . TRP A 1 89 ? 2.330 -3.839 -6.252 1.00 92.81 89 TRP A C 1
ATOM 749 O O . TRP A 1 89 ? 3.445 -3.859 -6.758 1.00 92.81 89 TRP A O 1
ATOM 759 N N . LYS A 1 90 ? 1.334 -4.619 -6.683 1.00 91.62 90 LYS A N 1
ATOM 760 C CA . LYS A 1 90 ? 1.487 -5.652 -7.712 1.00 91.62 90 LYS A CA 1
ATOM 761 C C . LYS A 1 90 ? 1.984 -5.072 -9.035 1.00 91.62 90 LYS A C 1
ATOM 763 O O . LYS A 1 90 ? 2.893 -5.638 -9.631 1.00 91.62 90 LYS A O 1
ATOM 768 N N . GLY A 1 91 ? 1.436 -3.935 -9.467 1.00 93.38 91 GLY A N 1
ATOM 769 C CA . GLY A 1 91 ? 1.909 -3.243 -10.668 1.00 93.38 91 GLY A CA 1
ATOM 770 C C . GLY A 1 91 ? 3.364 -2.783 -10.539 1.00 93.38 91 GLY A C 1
ATOM 771 O O . GLY A 1 91 ? 4.161 -2.995 -11.448 1.00 93.38 91 GLY A O 1
ATOM 772 N N . LEU A 1 92 ? 3.742 -2.215 -9.390 1.00 92.94 92 LEU A N 1
ATOM 773 C CA . LEU A 1 92 ? 5.129 -1.818 -9.126 1.00 92.94 92 LEU A CA 1
ATOM 774 C C . LEU A 1 92 ? 6.080 -3.022 -9.076 1.00 92.94 92 LEU A C 1
ATOM 776 O O . LEU A 1 92 ? 7.174 -2.940 -9.627 1.00 92.94 92 LEU A O 1
ATOM 780 N N . SER A 1 93 ? 5.663 -4.136 -8.474 1.00 90.69 93 SER A N 1
ATOM 781 C CA . SER A 1 93 ? 6.429 -5.385 -8.451 1.00 90.69 93 SER A CA 1
ATOM 782 C C . SER A 1 93 ? 6.640 -5.937 -9.857 1.00 90.69 93 SER A C 1
ATOM 784 O O . SER A 1 93 ? 7.768 -6.230 -10.227 1.00 90.69 93 SER A O 1
ATOM 786 N N . GLN A 1 94 ? 5.597 -5.973 -10.688 1.00 92.88 94 GLN A N 1
ATOM 787 C CA . GLN A 1 94 ? 5.712 -6.410 -12.082 1.00 92.88 94 GLN A CA 1
ATOM 788 C C . GLN A 1 94 ? 6.659 -5.522 -12.897 1.00 92.88 94 GLN A C 1
ATOM 790 O O . GLN A 1 94 ? 7.445 -6.029 -13.694 1.00 92.88 94 GLN A O 1
ATOM 795 N N . ILE A 1 95 ? 6.615 -4.201 -12.691 1.00 93.81 95 ILE A N 1
ATOM 796 C CA . ILE A 1 95 ? 7.551 -3.267 -13.332 1.00 93.81 95 ILE A CA 1
ATOM 797 C C . ILE A 1 95 ? 8.979 -3.542 -12.862 1.00 93.81 95 ILE A C 1
ATOM 799 O O . ILE A 1 95 ? 9.888 -3.593 -13.686 1.00 93.81 95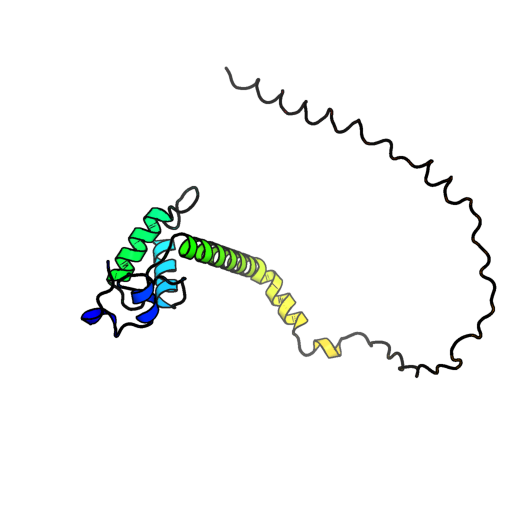 ILE A O 1
ATOM 803 N N . HIS A 1 96 ? 9.185 -3.723 -11.558 1.00 94.06 96 HIS A N 1
ATOM 804 C CA . HIS A 1 96 ? 10.494 -4.047 -11.002 1.00 94.06 96 HIS A CA 1
ATOM 805 C C . HIS A 1 96 ? 11.048 -5.345 -11.604 1.00 94.06 96 HIS A C 1
ATOM 807 O O . HIS A 1 96 ? 12.189 -5.366 -12.064 1.00 94.06 96 HIS A O 1
ATOM 813 N N . ASP A 1 97 ? 10.228 -6.389 -11.688 1.00 93.44 97 ASP A N 1
ATOM 814 C CA . ASP A 1 97 ? 10.610 -7.675 -12.270 1.00 93.44 97 ASP A CA 1
ATOM 815 C C . ASP A 1 97 ? 10.935 -7.534 -13.761 1.00 93.44 97 ASP A C 1
ATOM 817 O O . ASP A 1 97 ? 11.987 -7.986 -14.210 1.00 93.44 97 ASP A O 1
ATOM 821 N N . ALA A 1 98 ? 10.112 -6.816 -14.529 1.00 94.50 98 ALA A N 1
ATOM 822 C CA . ALA A 1 98 ? 10.379 -6.535 -15.940 1.00 94.50 98 ALA A CA 1
ATOM 823 C C . ALA A 1 98 ? 11.670 -5.717 -16.148 1.00 94.50 98 ALA A C 1
ATOM 825 O O . ALA A 1 98 ? 12.442 -5.970 -17.080 1.00 94.50 98 ALA A O 1
ATOM 826 N N . LEU A 1 99 ? 11.946 -4.744 -15.275 1.00 94.50 99 LEU A N 1
ATOM 827 C CA . LEU A 1 99 ? 13.181 -3.956 -15.297 1.00 94.50 99 LEU A CA 1
ATOM 828 C C . LEU A 1 99 ? 14.408 -4.782 -14.915 1.00 94.50 99 LEU A C 1
ATOM 830 O O . LEU A 1 99 ? 15.485 -4.520 -15.457 1.00 94.50 99 LEU A O 1
ATOM 834 N N . SER A 1 100 ? 14.242 -5.737 -13.998 1.00 94.94 100 SER A N 1
ATOM 835 C CA . SER A 1 100 ? 15.264 -6.700 -13.593 1.00 94.94 100 SER A CA 1
ATOM 836 C C . SER A 1 100 ? 15.597 -7.647 -14.746 1.00 94.94 100 SER A C 1
ATOM 838 O O . SER A 1 100 ? 16.753 -7.737 -15.147 1.00 94.94 100 SER A O 1
ATOM 840 N N . ILE A 1 101 ? 14.581 -8.247 -15.374 1.00 94.56 101 ILE A N 1
ATOM 841 C CA . ILE A 1 101 ? 14.739 -9.166 -16.514 1.00 94.56 101 ILE A CA 1
ATOM 842 C C . ILE A 1 101 ? 15.406 -8.462 -17.702 1.00 94.56 101 ILE A C 1
ATOM 844 O O . ILE A 1 101 ? 16.306 -9.007 -18.332 1.00 94.56 101 ILE A O 1
ATOM 848 N N . SER A 1 102 ? 14.997 -7.228 -18.004 1.00 95.38 102 SER A N 1
ATOM 849 C CA . SER A 1 102 ? 15.560 -6.449 -19.117 1.00 95.38 102 SER A CA 1
ATOM 850 C C . SER A 1 102 ? 16.875 -5.737 -18.783 1.00 95.38 102 SER A C 1
ATOM 852 O O . SER A 1 102 ? 17.396 -4.997 -19.622 1.00 95.38 102 SER A O 1
ATOM 854 N N . ALA A 1 103 ? 17.415 -5.900 -17.570 1.00 94.62 103 ALA A N 1
ATOM 855 C CA . ALA A 1 103 ? 18.547 -5.114 -17.090 1.00 94.62 103 ALA A CA 1
ATOM 856 C C . ALA A 1 103 ? 19.783 -5.256 -17.983 1.00 94.62 103 ALA A C 1
ATOM 858 O O . ALA A 1 103 ? 20.388 -4.239 -18.329 1.00 94.62 103 ALA A O 1
ATOM 859 N N . ASP A 1 104 ? 20.124 -6.478 -18.384 1.00 94.19 104 ASP A N 1
ATOM 860 C CA . ASP A 1 104 ? 21.356 -6.764 -19.126 1.00 94.19 104 ASP A CA 1
ATOM 861 C C . ASP A 1 104 ? 21.334 -6.179 -20.540 1.00 94.19 104 ASP A C 1
ATOM 863 O O . ASP A 1 104 ? 22.344 -5.673 -21.020 1.00 94.19 104 ASP A O 1
ATOM 867 N N . THR A 1 105 ? 20.166 -6.142 -21.182 1.00 93.69 105 THR A N 1
ATOM 868 C CA . THR A 1 105 ? 19.995 -5.509 -22.497 1.00 93.69 105 THR A CA 1
ATOM 869 C C . THR A 1 105 ? 19.871 -3.989 -22.394 1.00 93.69 105 THR A C 1
ATOM 871 O O . THR A 1 105 ? 20.409 -3.248 -23.216 1.00 93.69 105 THR A O 1
ATOM 874 N N . ARG A 1 106 ? 19.164 -3.487 -21.377 1.00 94.94 106 ARG A N 1
ATOM 875 C CA . ARG A 1 106 ? 18.853 -2.059 -21.231 1.00 94.94 106 ARG A CA 1
ATOM 876 C C . ARG A 1 106 ? 20.051 -1.240 -20.763 1.00 94.94 106 ARG A C 1
ATOM 878 O O . ARG A 1 106 ? 20.250 -0.139 -21.265 1.00 94.94 106 ARG A O 1
ATOM 885 N N . LYS A 1 107 ? 20.837 -1.735 -19.802 1.00 93.88 107 LYS A N 1
ATOM 886 C CA . LYS A 1 107 ? 21.988 -1.012 -19.227 1.00 93.88 107 LYS A CA 1
ATOM 887 C C . LYS A 1 107 ? 23.005 -0.521 -20.275 1.00 93.88 107 LYS A C 1
ATOM 889 O O . LYS A 1 107 ? 23.276 0.680 -20.256 1.00 93.88 107 LYS A O 1
ATOM 894 N N . PRO A 1 108 ? 23.529 -1.358 -21.198 1.00 94.44 108 PRO A N 1
ATOM 895 C CA . PRO A 1 108 ? 24.504 -0.897 -22.192 1.00 94.44 108 PRO A CA 1
ATOM 896 C C . PRO A 1 108 ? 23.905 0.140 -23.150 1.00 94.44 108 PRO A C 1
ATOM 898 O O . PRO A 1 108 ? 24.542 1.134 -23.496 1.00 94.44 108 PRO A O 1
ATOM 901 N N . LEU A 1 109 ? 22.639 -0.035 -23.526 1.00 92.62 109 LEU A N 1
ATOM 902 C CA . LEU A 1 109 ? 21.934 0.905 -24.389 1.00 92.62 109 LEU A CA 1
ATOM 903 C C . LEU A 1 109 ? 21.737 2.259 -23.691 1.00 92.62 109 LEU A C 1
ATOM 905 O O . LEU A 1 109 ? 22.014 3.306 -24.274 1.00 92.62 109 LEU A O 1
ATOM 909 N N . VAL A 1 110 ? 21.330 2.251 -22.419 1.00 92.50 110 VAL A N 1
ATOM 910 C CA . VAL A 1 110 ? 21.190 3.465 -21.603 1.00 92.50 110 VAL A CA 1
ATOM 911 C C . VAL A 1 110 ? 22.524 4.199 -21.484 1.00 92.50 110 VAL A C 1
ATOM 913 O O . VAL A 1 110 ? 22.520 5.422 -21.625 1.00 92.50 110 VAL A O 1
ATOM 916 N N . SER A 1 111 ? 23.647 3.493 -21.298 1.00 91.19 111 SER A N 1
ATOM 917 C CA . SER A 1 111 ? 24.969 4.135 -21.250 1.00 91.19 111 SER A CA 1
ATOM 918 C C . SER A 1 111 ? 25.371 4.794 -22.568 1.00 91.19 111 SER A C 1
ATOM 920 O O . SER A 1 111 ? 25.962 5.864 -22.534 1.00 91.19 111 SER A O 1
ATOM 922 N N . ILE A 1 112 ? 25.005 4.214 -23.717 1.00 89.81 112 ILE A N 1
ATOM 923 C CA . ILE A 1 112 ? 25.277 4.816 -25.034 1.00 89.81 112 ILE A CA 1
ATOM 924 C C . ILE A 1 112 ? 24.406 6.060 -25.251 1.00 89.81 112 ILE A C 1
ATOM 926 O O . ILE A 1 112 ? 24.878 7.081 -25.746 1.00 89.81 112 ILE A O 1
ATOM 930 N N . ILE A 1 113 ? 23.122 5.994 -24.884 1.00 88.50 113 ILE A N 1
ATOM 931 C CA . ILE A 1 113 ? 22.194 7.121 -25.056 1.00 88.50 113 ILE A CA 1
ATOM 932 C C . ILE A 1 113 ? 22.588 8.309 -24.176 1.00 88.50 113 ILE A C 1
ATOM 934 O O . ILE A 1 113 ? 22.516 9.448 -24.635 1.00 88.50 113 ILE A O 1
ATOM 938 N N . HIS A 1 114 ? 22.992 8.046 -22.934 1.00 88.50 114 HIS A N 1
ATOM 939 C CA . HIS A 1 114 ? 23.346 9.081 -21.960 1.00 88.50 114 HIS A CA 1
ATOM 940 C C . HIS A 1 114 ? 24.837 9.439 -21.982 1.00 88.50 114 HIS A C 1
ATOM 942 O O . HIS A 1 114 ? 25.298 10.147 -21.088 1.00 88.50 114 HIS A O 1
ATOM 948 N N . ASP A 1 115 ? 25.596 8.975 -22.980 1.00 88.38 115 ASP A N 1
ATOM 949 C CA . ASP A 1 115 ? 26.988 9.378 -23.147 1.00 88.38 115 ASP A CA 1
ATOM 950 C C . ASP A 1 115 ? 27.049 10.891 -23.452 1.00 88.38 115 ASP A C 1
ATOM 952 O O . ASP A 1 115 ? 26.503 11.335 -24.468 1.00 88.38 115 ASP A O 1
ATOM 956 N N . PRO A 1 116 ? 27.718 11.716 -22.623 1.00 85.44 116 PRO A N 1
ATOM 957 C CA . PRO A 1 116 ? 27.866 13.148 -22.885 1.00 85.44 116 PRO A CA 1
ATOM 958 C C . PRO A 1 116 ? 28.603 13.448 -24.198 1.00 85.44 116 PRO A C 1
ATOM 960 O O . PRO A 1 116 ? 28.429 14.525 -24.766 1.00 85.44 116 PRO A O 1
ATOM 963 N N . ARG A 1 117 ? 29.398 12.505 -24.722 1.00 85.25 117 ARG A N 1
ATOM 964 C CA . ARG A 1 117 ? 30.089 12.633 -26.015 1.00 85.25 117 ARG A CA 1
ATOM 965 C C . ARG A 1 117 ? 29.191 12.326 -27.211 1.00 85.25 117 ARG A C 1
ATOM 967 O O . ARG A 1 117 ? 29.606 12.527 -28.350 1.00 85.25 117 ARG A O 1
ATOM 974 N N . ARG A 1 118 ? 27.947 11.893 -26.986 1.00 79.69 118 ARG A N 1
ATOM 975 C CA . ARG A 1 118 ? 26.981 11.577 -28.047 1.00 79.69 118 ARG A CA 1
ATOM 976 C C . ARG A 1 118 ? 26.683 12.768 -28.958 1.00 79.69 118 ARG A C 1
ATOM 978 O O . ARG A 1 118 ? 26.466 12.572 -30.148 1.00 79.69 118 ARG A O 1
ATOM 985 N N . SER A 1 119 ? 26.680 13.988 -28.421 1.00 79.81 119 SER A N 1
ATOM 986 C CA . SER A 1 119 ? 26.426 15.211 -29.195 1.00 79.81 119 SER A CA 1
ATOM 987 C C . SER A 1 119 ? 27.527 15.520 -30.211 1.00 79.81 119 SER A C 1
ATOM 989 O O . SER A 1 119 ? 27.233 16.075 -31.263 1.00 79.81 119 SER A O 1
ATOM 991 N N . ILE A 1 120 ? 28.771 15.118 -29.933 1.00 79.88 120 ILE A N 1
ATOM 992 C CA . ILE A 1 120 ? 29.925 15.339 -30.818 1.00 79.88 120 ILE A CA 1
ATOM 993 C C . ILE A 1 120 ? 29.799 14.496 -32.095 1.00 79.88 120 ILE A C 1
ATOM 995 O O . ILE A 1 120 ? 30.175 14.944 -33.172 1.00 79.88 120 ILE A O 1
ATOM 999 N N . ASN A 1 121 ? 29.219 13.299 -31.981 1.00 77.56 121 ASN A N 1
ATOM 1000 C CA . ASN A 1 121 ? 29.002 12.375 -33.098 1.00 77.56 121 ASN A CA 1
ATOM 1001 C C . ASN A 1 121 ? 27.611 12.525 -33.741 1.00 77.56 121 ASN A C 1
ATOM 1003 O O . ASN A 1 121 ? 27.212 11.685 -34.550 1.00 77.56 121 ASN A O 1
ATOM 1007 N N . ALA A 1 122 ? 26.838 13.544 -33.354 1.00 79.81 122 ALA A N 1
ATOM 1008 C CA . ALA A 1 122 ? 25.535 13.787 -33.951 1.00 79.81 122 ALA A CA 1
ATOM 1009 C C . ALA A 1 122 ? 25.708 14.258 -35.407 1.00 79.81 122 ALA A C 1
ATOM 1011 O O . ALA A 1 122 ? 26.600 15.062 -35.688 1.00 79.81 122 ALA A O 1
ATOM 1012 N N . PRO A 1 123 ? 24.871 13.787 -36.349 1.00 83.31 123 PRO A N 1
ATOM 1013 C CA . PRO A 1 123 ? 24.934 14.266 -37.719 1.00 83.31 123 PRO A CA 1
ATOM 1014 C C . PRO A 1 123 ? 24.647 15.776 -37.759 1.00 83.31 123 PRO A C 1
ATOM 1016 O O . PRO A 1 123 ? 23.800 16.255 -36.997 1.00 83.31 123 PRO A O 1
ATOM 1019 N N . PRO A 1 124 ? 25.325 16.531 -38.639 1.00 82.75 124 PRO A N 1
ATOM 1020 C CA . PRO A 1 124 ? 25.080 17.957 -38.787 1.00 82.75 124 PRO A CA 1
ATOM 1021 C C . PRO A 1 124 ? 23.612 18.191 -39.152 1.00 82.75 124 PRO A C 1
ATOM 1023 O O . PRO A 1 124 ? 23.112 17.684 -40.157 1.00 82.75 124 PRO A O 1
ATOM 1026 N N . VAL A 1 125 ? 22.911 18.950 -38.310 1.00 81.62 125 VAL A N 1
ATOM 1027 C CA . VAL A 1 125 ? 21.528 19.352 -38.568 1.00 81.62 125 VAL A CA 1
ATOM 1028 C C . VAL A 1 125 ? 21.559 20.512 -39.566 1.00 81.62 125 VAL A C 1
ATOM 1030 O O . VAL A 1 125 ? 22.269 21.487 -39.312 1.00 81.62 125 VAL A O 1
ATOM 1033 N N . PRO A 1 126 ? 20.809 20.453 -40.683 1.00 83.19 126 PRO A N 1
ATOM 1034 C CA . PRO A 1 126 ? 20.695 21.585 -41.591 1.00 83.19 126 PRO A CA 1
ATOM 1035 C C . PRO A 1 126 ? 20.146 22.797 -40.835 1.00 83.19 126 PRO A C 1
ATOM 1037 O O . PRO A 1 126 ? 19.018 22.769 -40.338 1.00 83.19 126 PRO A O 1
ATOM 1040 N N . SER A 1 127 ? 20.933 23.867 -40.740 1.00 77.31 127 SER A N 1
ATOM 1041 C CA . SER A 1 127 ? 20.439 25.156 -40.274 1.00 77.31 127 SER A CA 1
ATOM 1042 C C . SER A 1 127 ? 19.552 25.735 -41.369 1.00 77.31 127 SER A C 1
ATOM 1044 O O . SER A 1 127 ? 20.025 26.295 -42.354 1.00 77.31 127 SER A O 1
ATOM 1046 N N . ILE A 1 128 ? 18.239 25.565 -41.224 1.00 80.12 128 ILE A N 1
ATOM 1047 C CA . ILE A 1 128 ? 17.282 26.319 -42.028 1.00 80.12 128 ILE A CA 1
ATOM 1048 C C . ILE A 1 128 ? 17.329 27.740 -41.462 1.00 80.12 128 ILE A C 1
ATOM 1050 O O . ILE A 1 128 ? 16.905 27.927 -40.317 1.00 80.12 128 ILE A O 1
ATOM 1054 N N . PRO A 1 129 ? 17.874 28.737 -42.185 1.00 80.06 129 PRO A N 1
ATOM 1055 C CA . PRO A 1 129 ? 17.770 30.109 -41.722 1.00 80.06 129 PRO A CA 1
ATOM 1056 C C . PRO A 1 129 ? 16.283 30.413 -41.555 1.00 80.06 129 PRO A C 1
ATOM 1058 O O . PRO A 1 129 ? 15.494 30.130 -42.463 1.00 80.06 129 PRO A O 1
ATOM 1061 N N . MET A 1 130 ? 15.898 30.949 -40.393 1.00 71.81 130 MET A N 1
ATOM 1062 C CA . MET A 1 130 ? 14.568 31.525 -40.224 1.00 71.81 130 MET A CA 1
ATOM 1063 C C . MET A 1 130 ? 14.414 32.573 -41.322 1.00 71.81 130 MET A C 1
ATOM 1065 O O . MET A 1 130 ? 15.017 33.642 -41.258 1.00 71.81 130 MET A O 1
ATOM 1069 N N . ARG A 1 131 ? 13.664 32.236 -42.374 1.00 76.19 131 ARG A N 1
ATOM 1070 C CA . ARG A 1 131 ? 13.216 33.246 -43.319 1.00 76.19 131 ARG A CA 1
ATOM 1071 C C . ARG A 1 131 ? 12.212 34.083 -42.562 1.00 76.19 131 ARG A C 1
ATOM 1073 O O . ARG A 1 131 ? 11.223 33.552 -42.057 1.00 76.19 131 ARG A O 1
ATOM 1080 N N . GLU A 1 132 ? 12.497 35.371 -42.471 1.00 75.94 132 GLU A N 1
ATOM 1081 C CA . GLU A 1 132 ? 11.501 36.340 -42.064 1.00 75.94 132 GLU A CA 1
ATOM 1082 C C . GLU A 1 132 ? 10.277 36.139 -42.963 1.00 75.94 132 GLU A C 1
ATOM 1084 O O . GLU A 1 132 ? 10.383 36.107 -44.193 1.00 75.94 132 GLU A O 1
ATOM 1089 N N . LEU A 1 133 ? 9.126 35.888 -42.341 1.00 67.62 133 LEU A N 1
ATOM 1090 C CA . LEU A 1 133 ? 7.850 35.835 -43.037 1.00 67.62 133 LEU A CA 1
ATOM 1091 C C . LEU A 1 133 ? 7.537 37.260 -43.495 1.00 67.62 133 LEU A C 1
ATOM 1093 O O . LEU A 1 133 ? 6.873 38.022 -42.800 1.00 67.62 133 LEU A O 1
ATOM 1097 N N . VAL A 1 134 ? 8.056 37.631 -44.664 1.00 70.50 134 VAL A N 1
ATOM 1098 C CA . VAL A 1 134 ? 7.683 38.874 -45.332 1.00 70.50 134 VAL A CA 1
ATOM 1099 C C . VAL A 1 134 ? 6.289 38.655 -45.905 1.00 70.50 134 VAL A C 1
ATOM 1101 O O . VAL A 1 134 ? 6.126 38.084 -46.982 1.00 70.50 134 VAL A O 1
ATOM 1104 N N . VAL A 1 135 ? 5.269 39.076 -45.160 1.00 70.75 135 VAL A N 1
ATOM 1105 C CA . VAL A 1 135 ? 3.901 39.183 -45.676 1.00 70.75 135 VAL A CA 1
ATOM 1106 C C . VAL A 1 135 ? 3.918 40.293 -46.722 1.00 70.75 135 VAL A C 1
ATOM 1108 O O . VAL A 1 135 ? 3.866 41.472 -46.387 1.00 70.75 135 VAL A O 1
ATOM 1111 N N . THR A 1 136 ? 4.096 39.921 -47.990 1.00 66.62 136 THR A N 1
ATOM 1112 C CA . THR A 1 136 ? 4.230 40.894 -49.086 1.00 66.62 136 THR A CA 1
ATOM 1113 C C . THR A 1 136 ? 2.875 41.464 -49.507 1.00 66.62 136 THR A C 1
ATOM 1115 O O . THR A 1 136 ? 2.824 42.572 -50.026 1.00 66.62 136 THR A O 1
ATOM 1118 N N . GLU A 1 137 ? 1.773 40.763 -49.219 1.00 70.75 137 GLU A N 1
ATOM 1119 C CA . GLU A 1 137 ? 0.415 41.228 -49.503 1.00 70.75 137 GLU A CA 1
ATOM 1120 C C . GLU A 1 137 ? -0.539 40.873 -48.353 1.00 70.75 137 GLU A C 1
ATOM 1122 O O . GLU A 1 137 ? -0.545 39.751 -47.840 1.00 70.75 137 GLU A O 1
ATOM 1127 N N . GLY A 1 138 ? -1.332 41.858 -47.926 1.00 68.19 138 GLY A N 1
ATOM 1128 C CA . GLY A 1 138 ? -2.486 41.654 -47.054 1.00 68.19 138 GLY A CA 1
ATOM 1129 C C . GLY A 1 138 ? -3.732 41.271 -47.856 1.00 68.19 138 GLY A C 1
ATOM 1130 O O . GLY A 1 138 ? -3.752 41.432 -49.070 1.00 68.19 138 GLY A O 1
ATOM 1131 N N . ILE A 1 139 ? -4.741 40.760 -47.137 1.00 64.69 139 ILE A N 1
ATOM 1132 C CA . ILE A 1 139 ? -6.125 40.426 -47.545 1.00 64.69 139 ILE A CA 1
ATOM 1133 C C . ILE A 1 139 ? -6.429 40.699 -49.030 1.00 64.69 139 ILE A C 1
ATOM 1135 O O . ILE A 1 139 ? -6.586 41.850 -49.434 1.00 64.69 139 ILE A O 1
ATOM 1139 N N . LEU A 1 140 ? -6.582 39.620 -49.810 1.00 64.44 140 LEU A N 1
ATOM 1140 C CA . LEU A 1 140 ? -7.047 39.679 -51.198 1.00 64.44 140 LEU A CA 1
ATOM 1141 C C . LEU A 1 140 ? -8.332 40.527 -51.291 1.00 64.44 140 LEU A C 1
ATOM 1143 O O . LEU A 1 140 ? -9.259 40.284 -50.509 1.00 64.44 140 LEU A O 1
ATOM 1147 N N . PRO A 1 141 ? -8.428 41.492 -52.228 1.00 56.25 141 PRO A N 1
ATOM 1148 C CA . PRO A 1 141 ? -9.674 42.199 -52.465 1.00 56.25 141 PRO A CA 1
ATOM 1149 C C . PRO A 1 141 ? -10.754 41.190 -52.858 1.00 56.25 141 PRO A C 1
ATOM 1151 O O . PRO A 1 141 ? -10.522 40.257 -53.632 1.00 56.25 141 PRO A O 1
ATOM 1154 N N . ALA A 1 142 ? -11.926 41.362 -52.255 1.00 59.31 142 ALA A N 1
ATOM 1155 C CA . ALA A 1 142 ? -13.091 40.533 -52.491 1.00 59.31 142 ALA A CA 1
ATOM 1156 C C . ALA A 1 142 ? -13.530 40.679 -53.948 1.00 59.31 142 ALA A C 1
ATOM 1158 O O . ALA A 1 142 ? -14.239 41.620 -54.261 1.00 59.31 142 ALA A O 1
ATOM 1159 N N . GLU A 1 143 ? -13.071 39.778 -54.813 1.00 60.59 143 GLU A N 1
ATOM 1160 C CA . GLU A 1 143 ? -13.736 39.344 -56.043 1.00 60.59 143 GLU A CA 1
ATOM 1161 C C . GLU A 1 143 ? -12.863 38.290 -56.739 1.00 60.59 143 GLU A C 1
ATOM 1163 O O . GLU A 1 143 ? -12.006 38.573 -57.569 1.00 60.59 143 GLU A O 1
ATOM 1168 N N . SER A 1 144 ? -13.091 37.022 -56.407 1.00 48.59 144 SER A N 1
ATOM 1169 C CA . SER A 1 144 ? -12.921 35.963 -57.398 1.00 48.59 144 SER A CA 1
ATOM 1170 C C . SER A 1 144 ? -14.062 34.974 -57.225 1.00 48.59 144 SER A C 1
ATOM 1172 O O . SER A 1 144 ? -14.259 34.358 -56.178 1.00 48.59 144 SER A O 1
ATOM 1174 N N . SER A 1 145 ? -14.893 34.927 -58.257 1.00 56.09 145 SER A N 1
ATOM 1175 C CA . SER A 1 145 ? -15.955 33.959 -58.450 1.00 56.09 145 SER A CA 1
ATOM 1176 C C . SER A 1 145 ? -15.418 32.549 -58.214 1.00 56.09 145 SER A C 1
ATOM 1178 O O . SER A 1 145 ? -14.540 32.069 -58.926 1.00 56.09 145 SER A O 1
ATOM 1180 N N . ILE A 1 146 ? -15.958 31.877 -57.199 1.00 54.84 146 ILE A N 1
ATOM 1181 C CA . ILE A 1 146 ? -15.722 30.454 -56.965 1.00 54.84 146 ILE A CA 1
ATOM 1182 C C . ILE A 1 146 ? -16.282 29.707 -58.187 1.00 54.84 146 ILE A C 1
ATOM 1184 O O . ILE A 1 146 ? -17.496 29.772 -58.411 1.00 54.84 146 ILE A O 1
ATOM 1188 N N . PRO A 1 147 ? -15.477 28.976 -58.981 1.00 52.56 147 PRO A N 1
ATOM 1189 C CA . PRO A 1 147 ? -16.038 28.021 -59.916 1.00 52.56 147 PRO A CA 1
ATOM 1190 C C . PRO A 1 147 ? -16.634 26.897 -59.071 1.00 52.56 147 PRO A C 1
ATOM 1192 O O . PRO A 1 147 ? -15.921 26.220 -58.325 1.00 52.56 147 PRO A O 1
ATOM 1195 N N . LEU A 1 148 ? -17.952 26.725 -59.148 1.00 57.41 148 LEU A N 1
ATOM 1196 C CA . LEU A 1 148 ? -18.622 25.597 -58.512 1.00 57.41 148 LEU A CA 1
ATOM 1197 C C . LEU A 1 148 ? -17.987 24.284 -59.009 1.00 57.41 148 LEU A C 1
ATOM 1199 O O . LEU A 1 148 ? -17.762 24.131 -60.213 1.00 57.41 148 LEU A O 1
ATOM 1203 N N . PRO A 1 149 ? -17.700 23.324 -58.115 1.00 53.53 149 PRO A N 1
ATOM 1204 C CA . PRO A 1 149 ? -17.169 22.033 -58.522 1.00 53.53 149 PRO A CA 1
ATOM 1205 C C . PRO A 1 149 ? -18.221 21.254 -59.332 1.00 53.53 149 PRO A C 1
ATOM 1207 O O . PRO A 1 149 ? -19.418 21.357 -59.044 1.00 53.53 149 PRO A O 1
ATOM 1210 N N . PRO A 1 150 ? -17.811 20.434 -60.318 1.00 53.34 150 PRO A N 1
ATOM 1211 C CA . PRO A 1 150 ? -18.744 19.624 -61.089 1.00 53.34 150 PRO A CA 1
ATOM 1212 C C . PRO A 1 150 ? -19.477 18.622 -60.181 1.00 53.34 150 PRO A C 1
ATOM 1214 O O . PRO A 1 150 ? -18.870 17.844 -59.443 1.00 53.34 150 PRO A O 1
ATOM 1217 N N . GLN A 1 151 ? -20.807 18.630 -60.271 1.00 60.38 151 GLN A N 1
ATOM 1218 C CA . GLN A 1 151 ? -21.773 17.917 -59.421 1.00 60.38 151 GLN A CA 1
ATOM 1219 C C . GLN A 1 151 ? -21.818 16.382 -59.569 1.00 60.38 151 GLN A C 1
ATOM 1221 O O . GLN A 1 151 ? -22.779 15.754 -59.138 1.00 60.38 151 GLN A O 1
ATOM 1226 N N . ASN A 1 152 ? -20.779 15.734 -60.099 1.00 58.91 152 ASN A N 1
ATOM 1227 C CA . ASN A 1 152 ? -20.815 14.293 -60.390 1.00 58.91 152 ASN A CA 1
ATOM 1228 C C . ASN A 1 152 ? -20.076 13.393 -59.388 1.00 58.91 152 ASN A C 1
ATOM 1230 O O . ASN A 1 152 ? -19.853 12.219 -59.667 1.00 58.91 152 ASN A O 1
ATOM 1234 N N . ARG A 1 153 ? -19.753 13.877 -58.182 1.00 49.19 153 ARG A N 1
ATOM 1235 C CA . ARG A 1 153 ? -19.091 13.040 -57.158 1.00 49.19 153 ARG A CA 1
ATOM 1236 C C . ARG A 1 153 ? -20.035 12.205 -56.285 1.00 49.19 153 ARG A C 1
ATOM 1238 O O . ARG A 1 153 ? -19.563 11.353 -55.540 1.00 49.19 153 ARG A O 1
ATOM 1245 N N . LEU A 1 154 ? -21.351 12.408 -56.386 1.00 47.44 154 LEU A N 1
ATOM 1246 C CA . LEU A 1 154 ? -22.340 11.649 -55.603 1.00 47.44 154 LEU A CA 1
ATOM 1247 C C . LEU A 1 154 ? -22.826 10.358 -56.285 1.00 47.44 154 LEU A C 1
ATOM 1249 O O . LEU A 1 154 ? -23.469 9.546 -55.628 1.00 47.44 154 LEU A O 1
ATOM 1253 N N . GLN A 1 155 ? -22.483 10.113 -57.555 1.00 51.16 155 GLN A N 1
ATOM 1254 C CA . GLN A 1 155 ? -22.848 8.861 -58.239 1.00 51.16 155 GLN A CA 1
ATOM 1255 C C . GLN A 1 155 ? -21.763 7.770 -58.178 1.00 51.16 155 GLN A C 1
ATOM 1257 O O . GLN A 1 155 ? -22.088 6.596 -58.351 1.00 51.16 155 GLN A O 1
ATOM 1262 N N . GLU A 1 156 ? -20.505 8.101 -57.861 1.00 51.09 156 GLU A N 1
ATOM 1263 C CA . GLU A 1 156 ? -19.449 7.083 -57.695 1.00 51.09 156 GLU A CA 1
ATOM 1264 C C . GLU A 1 156 ? -19.343 6.512 -56.274 1.00 51.09 156 GLU A C 1
ATOM 1266 O O . GLU A 1 156 ? -18.997 5.344 -56.113 1.00 51.09 156 GLU A O 1
ATOM 1271 N N . LEU A 1 157 ? -19.744 7.260 -55.240 1.00 46.16 157 LEU A N 1
ATOM 1272 C CA . LEU A 1 157 ? -19.777 6.748 -53.860 1.00 46.16 157 LEU A CA 1
ATOM 1273 C C . LEU A 1 157 ? -20.931 5.761 -53.600 1.00 46.16 157 LEU A C 1
ATOM 1275 O O . LEU A 1 157 ? -20.890 5.016 -52.627 1.00 46.16 157 LEU A O 1
ATOM 1279 N N . ALA A 1 158 ? -21.926 5.692 -54.492 1.00 50.00 158 ALA A N 1
ATOM 1280 C CA . ALA A 1 158 ? -23.025 4.728 -54.405 1.00 50.00 158 ALA A CA 1
ATOM 1281 C C . ALA A 1 158 ? -22.718 3.365 -55.066 1.00 50.00 158 ALA A C 1
ATOM 1283 O O . ALA A 1 158 ? -23.499 2.428 -54.912 1.00 50.00 158 ALA A O 1
ATOM 1284 N N . LYS A 1 159 ? -21.591 3.219 -55.784 1.00 53.56 159 LYS A N 1
ATOM 1285 C CA . LYS A 1 159 ? -21.194 1.951 -56.435 1.00 53.56 159 LYS A CA 1
ATOM 1286 C C . LYS A 1 159 ? -20.160 1.132 -55.661 1.00 53.56 159 LYS A C 1
ATOM 1288 O O . LYS A 1 159 ? -19.879 0.005 -56.055 1.00 53.56 159 LYS A O 1
ATOM 1293 N N . GLN A 1 160 ? -19.640 1.637 -54.545 1.00 54.78 160 GLN A N 1
ATOM 1294 C CA . GLN A 1 160 ? -18.745 0.880 -53.667 1.00 54.78 160 GLN A CA 1
ATOM 1295 C C . GLN A 1 160 ? -19.422 0.608 -52.322 1.00 54.78 160 GLN A C 1
ATOM 1297 O O . GLN A 1 160 ? -19.024 1.114 -51.278 1.00 54.78 160 GLN A O 1
ATOM 1302 N N . GLN A 1 161 ? -20.471 -0.217 -52.354 1.00 44.47 161 GLN A N 1
ATOM 1303 C CA . GLN A 1 161 ? -20.898 -0.930 -51.155 1.00 44.47 161 GLN A CA 1
ATOM 1304 C C . GLN A 1 161 ? -19.932 -2.096 -50.885 1.00 44.47 161 GLN A C 1
ATOM 1306 O O . GLN A 1 161 ? -19.672 -2.891 -51.795 1.00 44.47 161 GLN A O 1
ATOM 1311 N N . PRO A 1 162 ? -19.445 -2.274 -49.646 1.00 44.41 162 PRO A N 1
ATOM 1312 C CA . PRO A 1 162 ? -18.792 -3.508 -49.249 1.00 44.41 162 PRO A CA 1
ATOM 1313 C C . PRO A 1 162 ? -19.840 -4.628 -49.183 1.00 44.41 162 PRO A C 1
ATOM 1315 O O . PRO A 1 162 ? -20.637 -4.711 -48.248 1.00 44.41 162 PRO A O 1
ATOM 1318 N N . LYS A 1 163 ? -19.815 -5.537 -50.163 1.00 51.75 163 LYS A N 1
ATOM 1319 C CA . LYS A 1 163 ? -20.346 -6.894 -49.986 1.00 51.75 163 LYS A CA 1
ATOM 1320 C C . LYS A 1 163 ? -19.461 -7.591 -48.957 1.00 51.75 163 LYS A C 1
ATOM 1322 O O . LYS A 1 163 ? -18.490 -8.199 -49.363 1.00 51.75 163 LYS A O 1
ATOM 1327 N N . ASN A 1 164 ? -19.726 -7.417 -47.664 1.00 51.53 164 ASN A N 1
ATOM 1328 C CA . ASN A 1 164 ? -19.171 -8.223 -46.567 1.00 51.53 164 ASN A CA 1
ATOM 1329 C C . ASN A 1 164 ? -19.931 -7.900 -45.270 1.00 51.53 164 ASN A C 1
ATOM 1331 O O . ASN A 1 164 ? -19.402 -7.277 -44.356 1.00 51.53 164 ASN A O 1
ATOM 1335 N N . SER A 1 165 ? -21.211 -8.275 -45.195 1.00 46.75 165 SER A N 1
ATOM 1336 C CA . SER A 1 165 ? -21.980 -8.151 -43.943 1.00 46.75 165 SER A CA 1
ATOM 1337 C C . SER A 1 165 ? -22.891 -9.346 -43.637 1.00 46.75 165 SER A C 1
ATOM 1339 O O . SER A 1 165 ? -23.486 -9.382 -42.565 1.00 46.75 165 SER A O 1
ATOM 1341 N N . LEU A 1 166 ? -22.945 -10.373 -44.494 1.00 49.94 166 LEU A N 1
ATOM 1342 C CA . LEU A 1 166 ? -23.787 -11.556 -44.251 1.00 49.94 166 LEU A CA 1
ATOM 1343 C C . LEU A 1 166 ? -23.029 -12.883 -44.087 1.00 49.94 166 LEU A C 1
ATOM 1345 O O . LEU A 1 166 ? -23.639 -13.850 -43.658 1.00 49.94 166 LEU A O 1
ATOM 1349 N N . GLU A 1 167 ? -21.707 -12.932 -44.284 1.00 47.28 167 GLU A N 1
ATOM 1350 C CA . GLU A 1 167 ? -20.942 -14.191 -44.147 1.00 47.28 167 GLU A CA 1
ATOM 1351 C C . GLU A 1 167 ? -20.313 -14.420 -42.756 1.00 47.28 167 GLU A C 1
ATOM 1353 O O . GLU A 1 167 ? -19.907 -15.530 -42.425 1.00 47.28 167 GLU A O 1
ATOM 1358 N N . ASN A 1 168 ? -20.286 -13.403 -41.886 1.00 45.50 168 ASN A N 1
ATOM 1359 C CA . ASN A 1 168 ? -19.691 -13.517 -40.543 1.00 45.50 168 ASN A CA 1
ATOM 1360 C C . ASN A 1 168 ? -20.703 -13.779 -39.420 1.00 45.50 168 ASN A C 1
ATOM 1362 O O . ASN A 1 168 ? -20.330 -13.785 -38.248 1.00 45.50 168 ASN A O 1
ATOM 1366 N N . ARG A 1 169 ? -21.974 -14.034 -39.756 1.00 42.38 169 ARG A N 1
ATOM 1367 C CA . ARG A 1 169 ? -23.007 -14.389 -38.768 1.00 42.38 169 ARG A CA 1
ATOM 1368 C C . ARG A 1 169 ? -23.321 -15.890 -38.707 1.00 42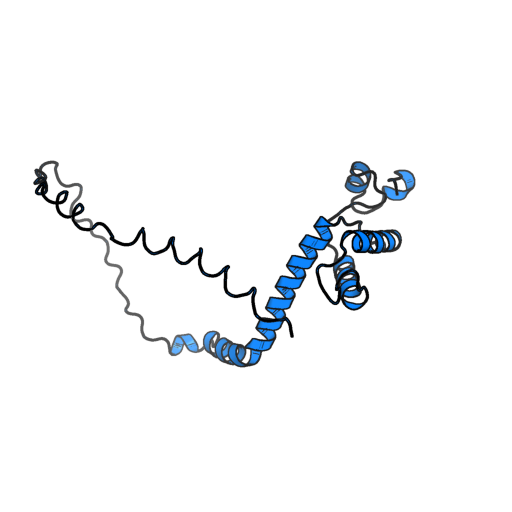.38 169 ARG A C 1
ATOM 1370 O O . ARG A 1 169 ? -23.977 -16.313 -37.765 1.00 42.38 169 ARG A O 1
ATOM 1377 N N . GLU A 1 170 ? -22.761 -16.696 -39.612 1.00 48.62 170 GLU A N 1
ATOM 1378 C CA . GLU A 1 170 ? -22.887 -18.167 -39.597 1.00 48.62 170 GLU A CA 1
ATOM 1379 C C . GLU A 1 170 ? -21.647 -18.909 -39.066 1.00 48.62 170 GLU A C 1
ATOM 1381 O O . GLU A 1 170 ? -21.693 -20.118 -38.858 1.00 48.62 170 GLU A O 1
ATOM 1386 N N . ARG A 1 171 ? -20.545 -18.211 -38.749 1.00 47.16 171 ARG A N 1
ATOM 1387 C CA . ARG A 1 171 ? -19.347 -18.847 -38.158 1.00 47.16 171 ARG A CA 1
ATOM 1388 C C . ARG A 1 171 ? -19.266 -18.793 -36.632 1.00 47.16 171 ARG A C 1
ATOM 1390 O O . ARG A 1 171 ? -18.423 -19.471 -36.060 1.00 47.16 171 ARG A O 1
ATOM 1397 N N . VAL A 1 172 ? -20.161 -18.061 -35.966 1.00 48.12 172 VAL A N 1
ATOM 1398 C CA . VAL A 1 172 ? -20.226 -18.023 -34.488 1.00 48.12 172 VAL A CA 1
ATOM 1399 C C . VAL A 1 172 ? -21.278 -18.995 -33.930 1.00 48.12 172 VAL A C 1
ATOM 1401 O O . VAL A 1 172 ? -21.268 -19.283 -32.744 1.00 48.12 172 VAL A O 1
ATOM 1404 N N . ALA A 1 173 ? -22.126 -19.592 -34.777 1.00 46.38 173 ALA A N 1
ATOM 1405 C CA . ALA A 1 173 ? -23.075 -20.632 -34.359 1.00 46.38 173 ALA A CA 1
ATOM 1406 C C . ALA A 1 173 ? -22.558 -22.076 -34.550 1.00 46.38 173 ALA A C 1
ATOM 1408 O O . ALA A 1 173 ? -23.223 -23.013 -34.127 1.00 46.38 173 ALA A O 1
ATOM 1409 N N . ASN A 1 174 ? -21.372 -22.269 -35.147 1.00 46.72 174 ASN A N 1
ATOM 1410 C CA . ASN A 1 174 ? -20.814 -23.596 -35.462 1.00 46.72 174 ASN A CA 1
ATOM 1411 C C . ASN A 1 174 ? -19.507 -23.937 -34.720 1.00 46.72 174 ASN A C 1
ATOM 1413 O O . ASN A 1 174 ? -18.855 -24.922 -35.052 1.00 46.72 174 ASN A O 1
ATOM 1417 N N . VAL A 1 175 ? -19.127 -23.161 -33.699 1.00 46.50 175 VAL A N 1
ATOM 1418 C CA . VAL A 1 175 ? -18.009 -23.516 -32.796 1.00 46.50 175 VAL A CA 1
ATOM 1419 C C . VAL A 1 175 ? -18.505 -24.113 -31.468 1.00 46.50 175 VAL A C 1
ATOM 1421 O O . VAL A 1 175 ? -17.750 -24.811 -30.800 1.00 46.50 175 VAL A O 1
ATOM 1424 N N . ASP A 1 176 ? -19.798 -23.988 -31.150 1.00 45.25 176 ASP A N 1
ATOM 1425 C CA . ASP A 1 176 ? -20.401 -24.550 -29.928 1.00 45.25 176 ASP A CA 1
ATOM 1426 C C . ASP A 1 176 ? -21.046 -25.942 -30.104 1.00 45.25 176 ASP A C 1
ATOM 1428 O O . ASP A 1 176 ? -21.703 -26.443 -29.194 1.00 45.25 176 ASP A O 1
ATOM 1432 N N . ILE A 1 177 ? -20.829 -26.628 -31.236 1.00 45.47 177 ILE A N 1
ATOM 1433 C CA . ILE A 1 177 ? -21.310 -28.011 -31.449 1.00 45.47 177 ILE A CA 1
ATOM 1434 C C . ILE A 1 177 ? -20.211 -28.910 -32.045 1.00 45.47 177 ILE A C 1
ATOM 1436 O O . ILE A 1 177 ? -20.463 -29.658 -32.977 1.00 45.47 177 ILE A O 1
ATOM 1440 N N . VAL A 1 178 ? -18.966 -28.859 -31.547 1.00 44.44 178 VAL A N 1
ATOM 1441 C CA . VAL A 1 178 ? -17.981 -29.953 -31.783 1.00 44.44 178 VAL A CA 1
ATOM 1442 C C . VAL A 1 178 ? -17.107 -30.276 -30.551 1.00 44.44 178 VAL A C 1
ATOM 1444 O O . VAL A 1 178 ? -16.337 -31.226 -30.582 1.00 44.44 178 VAL A O 1
ATOM 1447 N N . VAL A 1 179 ? -17.260 -29.598 -29.404 1.00 47.94 179 VAL A N 1
ATOM 1448 C CA . VAL A 1 179 ? -16.502 -29.927 -28.164 1.00 47.94 179 VAL A CA 1
ATOM 1449 C C . VAL A 1 179 ? -17.395 -30.584 -27.101 1.00 47.94 179 VAL A C 1
ATOM 1451 O O . VAL A 1 179 ? -17.234 -30.390 -25.901 1.00 47.94 179 VAL A O 1
ATOM 1454 N N . ALA A 1 180 ? -18.372 -31.379 -27.539 1.00 46.84 180 ALA A N 1
ATOM 1455 C CA . ALA A 1 180 ? -19.239 -32.149 -26.647 1.00 46.84 180 ALA A CA 1
ATOM 1456 C C . ALA A 1 180 ? -19.474 -33.587 -27.131 1.00 46.84 180 ALA A C 1
ATOM 1458 O O . ALA A 1 180 ? -20.538 -34.132 -26.881 1.00 46.84 180 ALA A O 1
ATOM 1459 N N . LEU A 1 181 ? -18.508 -34.212 -27.812 1.00 49.84 181 LEU A N 1
ATOM 1460 C CA . LEU A 1 181 ? -18.509 -35.657 -28.085 1.00 49.84 181 LEU A CA 1
ATOM 1461 C C . LEU A 1 181 ? -17.073 -36.193 -28.238 1.00 49.84 181 LEU A C 1
ATOM 1463 O O . LEU A 1 181 ? -16.738 -36.773 -29.261 1.00 49.84 181 LEU A O 1
ATOM 1467 N N . ASP A 1 182 ? -16.219 -36.020 -27.229 1.00 45.91 182 ASP A N 1
ATOM 1468 C CA . ASP A 1 182 ? -15.107 -36.958 -27.028 1.00 45.91 182 ASP A CA 1
ATOM 1469 C C . ASP A 1 182 ? -14.662 -36.931 -25.561 1.00 45.91 182 ASP A C 1
ATOM 1471 O O . ASP A 1 182 ? -14.222 -35.904 -25.048 1.00 45.91 182 ASP A O 1
ATOM 1475 N N . GLY A 1 183 ? -14.893 -38.028 -24.839 1.00 44.12 183 GLY A N 1
ATOM 1476 C CA . GLY A 1 183 ? -14.702 -38.070 -23.382 1.00 44.12 183 GLY A CA 1
ATOM 1477 C C . GLY A 1 183 ? -15.569 -39.068 -22.611 1.00 44.12 183 GLY A C 1
ATOM 1478 O O . GLY A 1 183 ? -15.716 -38.942 -21.397 1.00 44.12 183 GLY A O 1
ATOM 1479 N N . ARG A 1 184 ? -16.159 -40.065 -23.282 1.00 41.94 184 ARG A N 1
ATOM 1480 C CA . ARG A 1 184 ? -16.599 -41.304 -22.626 1.00 41.94 184 ARG A CA 1
ATOM 1481 C C . ARG A 1 184 ? -16.204 -42.509 -23.466 1.00 41.94 184 ARG A C 1
ATOM 1483 O O . ARG A 1 184 ? -16.950 -42.899 -24.363 1.00 41.94 184 ARG A O 1
ATOM 1490 N N . ARG A 1 185 ? -15.081 -43.116 -23.102 1.00 43.28 185 ARG A N 1
ATOM 1491 C CA . ARG A 1 185 ? -14.939 -44.552 -22.838 1.00 43.28 185 ARG A CA 1
ATOM 1492 C C . ARG A 1 185 ? -13.654 -44.786 -22.066 1.00 43.28 185 ARG A C 1
ATOM 1494 O O . ARG A 1 185 ? -12.654 -44.125 -22.406 1.00 43.28 185 ARG A O 1
#

pLDDT: mean 79.1, std 18.21, range [41.94, 96.38]

Organism: Agaricus bisporus var. burnettii (strain JB137-S8 / ATCC MYA-4627 / FGSC 10392) (NCBI:txid597362)

Secondary structure (DSSP, 8-state):
----HHHHTTSTTHHHHHHHTSSS-B--S-SHHHHHHHHHHHHH-TTTS-SSSS--HHHHHHHHHHHHTT-TT--B--HHHHHHHHHHHHHHHHHHHHHHHTHHHHHHHHHHHT-GGGGTTSPPPP------------S--S--PPPPPPS-TTTTTTS-----SSSSSSSSSSSSSSSSSS---

Foldseek 3Di:
DFDDCVPQVPADPSVQSNVVRHSFHEDAQDDPVSVVVLVVCCVPPCQCPPPDDHRVLVVVQVVQVVVQVVDRPRGHYDSVSNVVVSVVVVVVVVVVVVCVVCVVVVVVVVCQVPPPCVVVVDPDDDPPPPDDPPPVDDDDPPDDDDPDPPPPPVVVVVPDDPPPDPPVVVVVVPVVPPPPPDDDD

=== Feature glossary ===
Each block in this record encodes a different view of the same protein. In brief:

Predicted aligned error. PAE(i, j) answers: if I align the predicted and true structures on residue i, how far off (in Å) do I expect residue j to be? A block-diagonal PAE matrix with low values on the blocks and high values off-diagonal is the signature of a multi-domain protein with confidently predicted domains but uncertain inter-domain orientation.

Contact-map, Ramachandran, and PAE plots. Plot images: a contact map (which residues are close in 3D, as an N×N binary image), a Ramachandran scatter (backbone torsion angles, revealing secondary-structure composition at a glance), and — for AlphaFold structures — a PAE heatmap (pairwise prediction confidence).

Backbone torsions (φ/ψ). φ (phi) and ψ (psi) are the two rotatable backbone dihedrals per residue: φ is the C(i-1)–N–Cα–C torsion, ψ is the N–Cα–C–N(i+1) torsion, both in degrees on (−180°, 180°]. α-helical residues cluster near (−60°, −45°); β-strand residues near (−120°, +130°). A Ramachandran plot is simply a scatter of (φ, ψ) for every residue.

Foldseek 3Di. A 3Di character summarizes, for each residue, the relative orientation of the Cα frame of its nearest spatial neighbor. Because it encodes fold topology rather than chemistry, 3Di alignments detect remote structural similarity that sequence alignment misses.

Radius of gyration, Cα contacts, bounding box. Three whole-structure scalars: the radius of gyration (RMS distance of Cα from centroid, in Å), the count of Cα–Cα contacts (pairs closer than 8 Å and separated by more than four residues in sequence — i.e. tertiary, not local, contacts), and the bounding-box dimensions. Together they distinguish compact globular folds from extended fibres or disordered chains.

Sequence. Sequence gives the chain of amino acids in standard one-letter code (A=alanine, C=cysteine, …, Y=tyrosine), read N→C. It is the only feature that is directly encoded by the gene; all structural features are derived from the folded form of this sequence.

mmCIF coordinates. Atomic coordinates in PDBx/mmCIF format — the same representation the Protein Data Bank distributes. Each line of the _atom_site loop places one backbone atom in Cartesian space (units: ångströms, origin: arbitrary).

Secondary structure (3-state, P-SEA). Three-state secondary structure (P-SEA) collapses the eight DSSP classes into helix (a), strand (b), and coil (c). P-SEA assigns these from Cα geometry alone — distances and angles — without requiring backbone oxygens, so it works on any Cα trace.

InterPro / GO / CATH / organism. Functional annotations link the protein to curated databases. InterPro entries identify conserved domains and families by matching the sequence against member-database signatures (Pfam, PROSITE, CDD, …). Gene Ontology (GO) terms describe molecular function, biological process, and cellular component in a controlled vocabulary. CATH places the structure in a hierarchical fold classification (Class/Architecture/Topology/Homologous-superfamily). The organism is the source species.

B-factor. B-factor (Debye–Waller factor) reflects atomic displacement in the crystal lattice. It is an experimental observable (units Å²), not a prediction; low values mean the atom is pinned down, high values mean it moves or is heterogeneous across the crystal.

Rendered structure images. Structure images are PyMOL renders from six orthogonal camera directions. Cartoon representation draws helices as coils and strands as arrows; sticks shows the backbone as bonds; surface shows the solvent-excluded envelope. Rainbow coloring maps sequence position to hue (blue→red, N→C); chain coloring assigns a distinct color per polypeptide.

Solvent-accessible surface area. Solvent-accessible surface area (SASA) is the area in Å² traced out by the centre of a 1.4 Å probe sphere (a water molecule) rolled over the protein's van der Waals surface (Shrake–Rupley / Lee–Richards construction). Buried residues have near-zero SASA; fully exposed residues can exceed 200 Å². The total SASA scales roughly with the number of surface residues.

Secondary structure (8-state, DSSP). The SS8 string is DSSP's per-residue secondary-structure call. α-helix (H) means an i→i+4 H-bond ladder; β-strand (E) means the residue participates in a β-sheet; 3₁₀ (G) and π (I) are tighter and wider helices; T/S are turns/bends; '-' is loop.

pLDDT. For AlphaFold models, the B-factor field carries pLDDT — the model's own estimate of local accuracy on a 0–100 scale. Regions with pLDDT<50 should be treated as essentially unmodeled; they often correspond to intrinsically disordered segments.

Nearest PDB structures. Nearest PDB neighbors are the top structural matches found by Foldseek when searching this structure against the entire Protein Data Bank. Each hit reports a TM-score (0 to 1; >0.5 almost 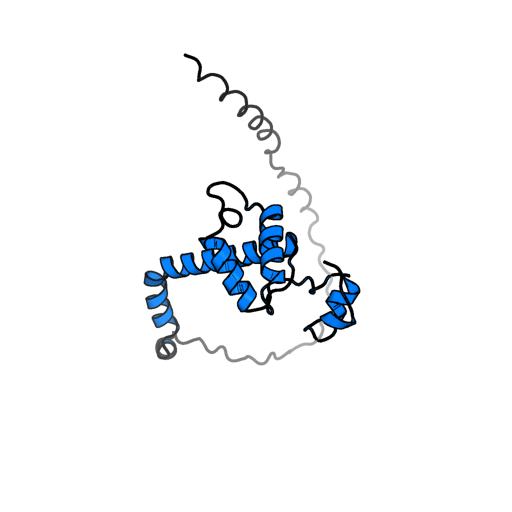always implies the same fold) and an E-value. These are *structural* homologs — they may share no detectable sequence similarity.